Protein AF-A0A0T6B2C3-F1 (afdb_monomer_lite)

Radius of gyration: 21.98 Å; chains: 1; bounding box: 40×60×54 Å

Foldseek 3Di:
DDDDPDPDDPVVVLVVVCVVVVHDSVVVVVVVVVVVLPADADDPVCLVVLQVLLCVLVVNPDSVVVLPDDQDLVSLVSSCVVSSHDSVNSVLCCQQPDQLVSPPDDDDPLVVLVLVLLVVLLVVPDFAPVPDDLQVSCVVPPRHHSSNSVNSLVVCLVVQPDPVQSGTPNSSSVSVNVVVVVVCVVDDD

Secondary structure (DSSP, 8-state):
-------S-HHHHHHHHHHHTTS-HHHHHHHHHHHHS--BPP-GGGHHHHHHHHHHHHT-SSTGGGTS----HHHHHHHHHHHTB-HHHHHHHIIIIIHHHHHSSSS--HHHHHHHHHHHHHTTT---GGG--HHHHHTTSTT--HHHHHHHHHHHHHHHS-GGGTT-HHHHHHHHHHHHHHHHHHS--

pLDDT: mean 86.09, std 14.08, range [29.12, 97.12]

Sequence (189 aa):
MEFMKVTGDKSKHFSTLSKILNRPRSLIEKRFRILQRKTRLLKPHDYPGLVKSLIEVTNSDNLEELRDKHISDEEWHKVAKKLHLCKNHLKKCWMASLYTKLFHEGPIDVDKIMRKLVANLDKREKDDYRKLNWTELAKPFKYVTHGFLYRMFKKTNNRIVPLELRSNLRKCVLHLKQVYKEERKIMPP

Structure (mmCIF, N/CA/C/O backbone):
data_AF-A0A0T6B2C3-F1
#
_entry.id   AF-A0A0T6B2C3-F1
#
loop_
_atom_site.group_PDB
_atom_site.id
_atom_site.type_symbol
_atom_site.label_atom_id
_atom_site.label_alt_id
_atom_site.label_comp_id
_atom_site.label_asym_id
_atom_site.label_entity_id
_atom_site.label_seq_id
_atom_site.pdbx_PDB_ins_code
_atom_site.Cartn_x
_atom_site.Cartn_y
_atom_site.Cartn_z
_atom_site.occupancy
_atom_site.B_iso_or_equiv
_atom_site.auth_seq_id
_atom_site.auth_comp_id
_atom_site.auth_asym_id
_atom_site.auth_atom_id
_atom_site.pdbx_PDB_model_num
ATOM 1 N N . MET A 1 1 ? 18.653 13.531 27.428 1.00 35.09 1 MET A N 1
ATOM 2 C CA . MET A 1 1 ? 18.367 14.668 26.523 1.00 35.09 1 MET A CA 1
ATOM 3 C C . MET A 1 1 ? 16.982 15.221 26.833 1.00 35.09 1 MET A C 1
ATOM 5 O O . MET A 1 1 ? 15.991 14.764 26.273 1.00 35.09 1 MET A O 1
ATOM 9 N N . GLU A 1 2 ? 16.917 16.165 27.772 1.00 37.06 2 GLU A N 1
ATOM 10 C CA . GLU A 1 2 ? 15.732 16.981 28.043 1.00 37.06 2 GLU A CA 1
ATOM 11 C C . GLU A 1 2 ? 15.565 18.017 26.928 1.00 37.06 2 GLU A C 1
ATOM 13 O O . GLU A 1 2 ? 16.271 19.019 26.884 1.00 37.06 2 GLU A O 1
ATOM 18 N N . PHE A 1 3 ? 14.627 17.793 26.009 1.00 40.00 3 PHE A N 1
ATOM 19 C CA . PHE A 1 3 ? 14.176 18.857 25.118 1.00 40.00 3 PHE A CA 1
ATOM 20 C C . PHE A 1 3 ? 12.984 19.573 25.760 1.00 40.00 3 PHE A C 1
ATOM 22 O O . PHE A 1 3 ? 11.861 19.077 25.738 1.00 40.00 3 PHE A O 1
ATOM 29 N N . MET A 1 4 ? 13.265 20.759 26.306 1.00 40.84 4 MET A N 1
ATOM 30 C CA . MET A 1 4 ? 12.331 21.876 26.496 1.00 40.84 4 MET A CA 1
ATOM 31 C C . MET A 1 4 ? 11.050 21.573 27.298 1.00 40.84 4 MET A C 1
ATOM 33 O O . MET A 1 4 ? 9.954 21.473 26.744 1.00 40.84 4 MET A O 1
ATOM 37 N N . LYS A 1 5 ? 11.149 21.627 28.633 1.00 44.69 5 LYS A N 1
ATOM 38 C CA . LYS A 1 5 ? 10.064 22.196 29.453 1.00 44.69 5 LYS A CA 1
ATOM 39 C C . LYS A 1 5 ? 10.066 23.714 29.243 1.00 44.69 5 LYS A C 1
ATOM 41 O O . LYS A 1 5 ? 10.616 24.454 30.045 1.00 44.69 5 LYS A O 1
ATOM 46 N N . VAL A 1 6 ? 9.528 24.183 28.118 1.00 47.56 6 VAL A N 1
ATOM 47 C CA . VAL A 1 6 ? 9.429 25.624 27.843 1.00 47.56 6 VAL A CA 1
ATOM 48 C C . VAL A 1 6 ? 8.033 26.112 28.191 1.00 47.56 6 VAL A C 1
ATOM 50 O O . VAL A 1 6 ? 7.078 25.978 27.429 1.00 47.56 6 VAL A O 1
ATOM 53 N N . THR A 1 7 ? 7.955 26.677 29.390 1.00 45.12 7 THR A N 1
ATOM 54 C CA . THR A 1 7 ? 6.882 27.503 29.957 1.00 45.12 7 THR A CA 1
ATOM 55 C C . THR A 1 7 ? 6.942 28.935 29.402 1.00 45.12 7 THR A C 1
ATOM 57 O O . THR A 1 7 ? 6.836 29.909 30.137 1.00 45.12 7 THR A O 1
ATOM 60 N N . GLY A 1 8 ? 7.149 29.072 28.089 1.00 53.94 8 GLY A N 1
ATOM 61 C CA . GLY A 1 8 ? 7.167 30.344 27.365 1.00 53.94 8 GLY A CA 1
ATOM 62 C C . GLY A 1 8 ? 6.055 30.391 26.322 1.00 53.94 8 GLY A C 1
ATOM 63 O O . GLY A 1 8 ? 5.656 29.352 25.789 1.00 53.94 8 GLY A O 1
ATOM 64 N N . ASP A 1 9 ? 5.542 31.591 26.039 1.00 57.12 9 ASP A N 1
ATOM 65 C CA . ASP A 1 9 ? 4.488 31.834 25.052 1.00 57.12 9 ASP A CA 1
ATOM 66 C C . ASP A 1 9 ? 4.825 31.156 23.709 1.00 57.12 9 ASP A C 1
ATOM 68 O O . ASP A 1 9 ? 5.680 31.607 22.937 1.00 57.12 9 ASP A O 1
ATOM 72 N N . LYS A 1 10 ? 4.134 30.040 23.429 1.00 61.94 10 LYS A N 1
ATOM 73 C CA . LYS A 1 10 ? 4.308 29.199 22.230 1.00 61.94 10 LYS A CA 1
ATOM 74 C C . LYS A 1 10 ? 4.227 30.018 20.940 1.00 61.94 10 LYS A C 1
ATOM 76 O O . LYS A 1 10 ? 4.820 29.632 19.932 1.00 61.94 10 LYS A O 1
ATOM 81 N N . SER A 1 11 ? 3.541 31.162 20.979 1.00 64.25 11 SER A N 1
ATOM 82 C CA . SER A 1 11 ? 3.443 32.096 19.867 1.00 64.25 11 SER A CA 1
ATOM 83 C C . SER A 1 11 ? 4.809 32.652 19.448 1.00 64.25 11 SER A C 1
ATOM 85 O O . SER A 1 11 ? 5.143 32.638 18.262 1.00 64.25 11 SER A O 1
ATOM 87 N N . LYS A 1 12 ? 5.654 33.070 20.397 1.00 75.31 12 LYS A N 1
ATOM 88 C CA . LYS A 1 12 ? 6.972 33.640 20.073 1.00 75.31 12 LYS A CA 1
ATOM 89 C C . LYS A 1 12 ? 7.903 32.604 19.440 1.00 75.31 12 LYS A C 1
ATOM 91 O O . LYS A 1 12 ? 8.587 32.915 18.468 1.00 75.31 12 LYS A O 1
ATOM 96 N N . HIS A 1 13 ? 7.858 31.353 19.899 1.00 82.88 13 HIS A N 1
ATOM 97 C CA . HIS A 1 13 ? 8.709 30.280 19.372 1.00 82.88 13 HIS A CA 1
ATOM 98 C C . HIS A 1 13 ? 8.427 29.945 17.901 1.00 82.88 13 HIS A C 1
ATOM 100 O O . HIS A 1 13 ? 9.366 29.817 17.114 1.00 82.88 13 HIS A O 1
ATOM 106 N N . PHE A 1 14 ? 7.156 29.844 17.493 1.00 88.12 14 PHE A N 1
ATOM 107 C CA . PHE A 1 14 ? 6.835 29.569 16.087 1.00 88.12 14 PHE A CA 1
ATOM 108 C C . PHE A 1 14 ? 7.145 30.750 15.169 1.00 88.12 14 PHE A C 1
ATOM 110 O O . PHE A 1 14 ? 7.521 30.530 14.019 1.00 88.12 14 PHE A O 1
ATOM 117 N N . SER A 1 15 ? 7.033 31.986 15.661 1.00 87.19 15 SER A N 1
ATOM 118 C CA . SER A 1 15 ? 7.443 33.174 14.907 1.00 87.19 15 SER A CA 1
ATOM 119 C C . SER A 1 15 ? 8.960 33.214 14.688 1.00 87.19 15 SER A C 1
ATOM 121 O O . SER A 1 15 ? 9.405 33.483 13.574 1.00 87.19 15 SER A O 1
ATOM 123 N N . THR A 1 16 ? 9.763 32.873 15.700 1.00 91.31 16 THR A N 1
ATOM 124 C CA . THR A 1 16 ? 11.224 32.755 15.550 1.00 91.31 16 THR A CA 1
ATOM 125 C C . THR A 1 16 ? 11.598 31.643 14.569 1.00 91.31 16 THR A C 1
ATOM 127 O O . THR A 1 16 ? 12.378 31.871 13.646 1.00 91.31 16 THR A O 1
ATOM 130 N N . LEU A 1 17 ? 10.983 30.461 14.694 1.00 91.50 17 LEU A N 1
ATOM 131 C CA . LEU A 1 17 ? 11.196 29.353 13.757 1.00 91.50 17 LEU A CA 1
ATOM 132 C C . LEU A 1 17 ? 10.773 29.705 12.325 1.00 91.50 17 LEU A C 1
ATOM 134 O O . LEU A 1 17 ? 11.415 29.261 11.380 1.00 91.50 17 LEU A O 1
ATOM 138 N N . SER A 1 18 ? 9.718 30.506 12.155 1.00 94.81 18 SER A N 1
ATOM 139 C CA . SER A 1 18 ? 9.259 30.981 10.845 1.00 94.81 18 SER A CA 1
ATOM 140 C C . SER A 1 18 ? 10.326 31.795 10.124 1.00 94.81 18 SER A C 1
ATOM 142 O O . SER A 1 18 ? 10.567 31.548 8.942 1.00 94.81 18 SER A O 1
ATOM 144 N N . LYS A 1 19 ? 11.017 32.680 10.854 1.00 94.19 19 LYS A N 1
ATOM 145 C CA . LYS A 1 19 ? 12.130 33.479 10.329 1.00 94.19 19 LYS A CA 1
ATOM 146 C C . LYS A 1 19 ? 13.348 32.610 10.002 1.00 94.19 19 LYS A C 1
ATOM 148 O O . LYS A 1 19 ? 13.855 32.686 8.893 1.00 94.19 19 LYS A O 1
ATOM 153 N N . ILE A 1 20 ? 13.771 31.741 10.927 1.00 95.31 20 ILE A N 1
ATOM 154 C CA . ILE A 1 20 ? 14.963 30.884 10.749 1.00 95.31 20 ILE A CA 1
ATOM 155 C C . ILE A 1 20 ? 14.783 29.892 9.594 1.00 95.31 20 ILE A C 1
ATOM 157 O O . ILE A 1 20 ? 15.680 29.705 8.781 1.00 95.31 20 ILE A O 1
ATOM 161 N N . LEU A 1 21 ? 13.624 29.233 9.522 1.00 91.88 21 LEU A N 1
ATOM 162 C CA . LEU A 1 21 ? 13.358 28.191 8.526 1.00 91.88 21 LEU A CA 1
ATOM 163 C C . LEU A 1 21 ? 12.841 28.751 7.197 1.00 91.88 21 LEU A C 1
ATOM 165 O O . LEU A 1 21 ? 12.552 27.958 6.300 1.00 91.88 21 LEU A O 1
ATOM 169 N N . ASN A 1 22 ? 12.662 30.074 7.103 1.00 93.75 22 ASN A N 1
ATOM 170 C CA . ASN A 1 22 ? 12.025 30.766 5.985 1.00 93.75 22 ASN A CA 1
ATOM 171 C C . ASN A 1 22 ? 10.723 30.071 5.531 1.00 93.75 22 ASN A C 1
ATOM 173 O O . ASN A 1 22 ? 10.543 29.694 4.372 1.00 93.75 22 ASN A O 1
ATOM 177 N N . ARG A 1 23 ? 9.831 29.791 6.490 1.00 92.75 23 ARG A N 1
ATOM 178 C CA . ARG A 1 23 ? 8.579 29.050 6.261 1.00 92.75 23 ARG A CA 1
ATOM 179 C C . ARG A 1 23 ? 7.410 29.706 6.982 1.00 92.75 23 ARG A C 1
ATOM 181 O O . ARG A 1 23 ? 7.602 30.198 8.093 1.00 92.75 23 ARG A O 1
ATOM 188 N N . PRO A 1 24 ? 6.181 29.629 6.439 1.00 94.44 24 PRO A N 1
ATOM 189 C CA . PRO A 1 24 ? 4.994 30.135 7.118 1.00 94.44 24 PRO A CA 1
ATOM 190 C C . PRO A 1 24 ? 4.823 29.528 8.514 1.00 94.44 24 PRO A C 1
ATOM 192 O O . PRO A 1 24 ? 4.818 28.302 8.678 1.00 94.44 24 PRO A O 1
ATOM 195 N N . ARG A 1 25 ? 4.617 30.390 9.515 1.00 91.31 25 ARG A N 1
ATOM 196 C CA . ARG A 1 25 ? 4.374 30.006 10.914 1.00 91.31 25 ARG A CA 1
ATOM 197 C C . ARG A 1 25 ? 3.299 28.921 11.046 1.00 91.31 25 ARG A C 1
ATOM 199 O O . ARG A 1 25 ? 3.499 27.947 11.767 1.00 91.31 25 ARG A O 1
ATOM 206 N N . SER A 1 26 ? 2.188 29.055 10.320 1.00 90.25 26 SER A N 1
ATOM 207 C CA . SER A 1 26 ? 1.065 28.106 10.345 1.00 90.25 26 SER A CA 1
ATOM 208 C C . SER A 1 26 ? 1.475 26.681 9.948 1.00 90.25 26 SER A C 1
ATOM 210 O O . SER A 1 26 ? 1.007 25.708 10.542 1.00 90.25 26 SER A O 1
ATOM 212 N N . LEU A 1 27 ? 2.396 26.531 8.989 1.00 90.25 27 LEU A N 1
ATOM 213 C CA . LEU A 1 27 ? 2.916 25.227 8.570 1.00 90.25 27 LEU A CA 1
ATOM 214 C C . LEU A 1 27 ? 3.862 24.626 9.610 1.00 90.25 27 LEU A C 1
ATOM 216 O O . LEU A 1 27 ? 3.832 23.413 9.829 1.00 90.25 27 LEU A O 1
ATOM 220 N N . ILE A 1 28 ? 4.670 25.460 10.266 1.00 91.44 28 ILE A N 1
ATOM 221 C CA . ILE A 1 28 ? 5.564 25.036 11.349 1.00 91.44 28 ILE A CA 1
ATOM 222 C C . ILE A 1 28 ? 4.741 24.553 12.538 1.00 91.44 28 ILE A C 1
ATOM 224 O O . ILE A 1 28 ? 4.973 23.454 13.034 1.00 91.44 28 ILE A O 1
ATOM 228 N N . GLU A 1 29 ? 3.729 25.316 12.943 1.00 89.38 29 GLU A N 1
ATOM 229 C CA . GLU A 1 29 ? 2.837 24.949 14.038 1.00 89.38 29 GLU A CA 1
ATOM 230 C C . GLU A 1 29 ? 2.069 23.656 13.729 1.00 89.38 29 GLU A C 1
ATOM 232 O O . GLU A 1 29 ? 2.037 22.729 14.544 1.00 89.38 29 GLU A O 1
ATOM 237 N N . LYS A 1 30 ? 1.526 23.526 12.511 1.00 84.88 30 LYS A N 1
ATOM 238 C CA . LYS A 1 30 ? 0.883 22.287 12.048 1.00 84.88 30 LYS A CA 1
ATOM 239 C C . LYS A 1 30 ? 1.845 21.100 12.113 1.00 84.88 30 LYS A C 1
ATOM 241 O O . LYS A 1 30 ? 1.470 20.032 12.600 1.00 84.88 30 LYS A O 1
ATOM 246 N N . ARG A 1 31 ? 3.087 21.269 11.648 1.00 84.12 31 ARG A N 1
ATOM 247 C CA . ARG A 1 31 ? 4.111 20.216 11.676 1.00 84.12 31 ARG A CA 1
ATOM 248 C C . ARG A 1 31 ? 4.514 19.859 13.102 1.00 84.12 31 ARG A C 1
ATOM 250 O O . ARG A 1 31 ? 4.627 18.677 13.403 1.00 84.12 31 ARG A O 1
ATOM 257 N N . PHE A 1 32 ? 4.668 20.843 13.977 1.00 84.75 32 PHE A N 1
ATOM 258 C CA . PHE A 1 32 ? 4.986 20.637 15.383 1.00 84.75 32 PHE A CA 1
ATOM 259 C C . PHE A 1 32 ? 3.894 19.839 16.098 1.00 84.75 32 PHE A C 1
ATOM 261 O O . PHE A 1 32 ? 4.202 18.839 16.737 1.00 84.75 32 PHE A O 1
ATOM 268 N N . ARG A 1 33 ? 2.612 20.182 15.904 1.00 81.44 33 ARG A N 1
ATOM 269 C CA . ARG A 1 33 ? 1.486 19.392 16.439 1.00 81.44 33 ARG A CA 1
ATOM 270 C C . ARG A 1 33 ? 1.505 17.945 15.934 1.00 81.44 33 ARG A C 1
ATOM 272 O O . ARG A 1 33 ? 1.196 17.029 16.688 1.00 81.44 33 ARG A O 1
ATOM 279 N N . ILE A 1 34 ? 1.879 17.721 14.670 1.00 75.25 34 ILE A N 1
ATOM 280 C CA . ILE A 1 34 ? 2.046 16.368 14.113 1.00 75.25 34 ILE A CA 1
ATOM 281 C C . ILE A 1 34 ? 3.201 15.627 14.798 1.00 75.25 34 ILE A C 1
ATOM 283 O O . ILE A 1 34 ? 3.042 14.458 15.125 1.00 75.25 34 ILE A O 1
ATOM 287 N N . LEU A 1 35 ? 4.336 16.292 15.026 1.00 74.81 35 LEU A N 1
ATOM 288 C CA . LEU A 1 35 ? 5.513 15.696 15.668 1.00 74.81 35 LEU A CA 1
ATOM 289 C C . LEU A 1 35 ? 5.294 15.420 17.164 1.00 74.81 35 LEU A C 1
ATOM 291 O O . LEU A 1 35 ? 5.793 14.426 17.679 1.00 74.81 35 LEU A O 1
ATOM 295 N N . GLN A 1 36 ? 4.520 16.263 17.852 1.00 72.50 36 GLN A N 1
ATOM 296 C CA . GLN A 1 36 ? 4.156 16.061 19.257 1.00 72.50 36 GLN A CA 1
ATOM 297 C C . GLN A 1 36 ? 3.196 14.890 19.466 1.00 72.50 36 GLN A C 1
ATOM 299 O O . GLN A 1 36 ? 3.193 14.278 20.534 1.00 72.50 36 GLN A O 1
ATOM 304 N N . ARG A 1 37 ? 2.392 14.542 18.454 1.00 71.44 37 ARG A N 1
ATOM 305 C CA . ARG A 1 37 ? 1.626 13.296 18.471 1.00 71.44 37 ARG A CA 1
ATOM 306 C C . ARG A 1 37 ? 2.627 12.145 18.363 1.00 71.44 37 ARG A C 1
ATOM 308 O O . ARG A 1 37 ? 2.996 11.763 17.254 1.00 71.44 37 ARG A O 1
ATOM 315 N N . LYS A 1 38 ? 3.046 11.590 19.510 1.00 63.03 38 LYS A N 1
ATOM 316 C CA . LYS A 1 38 ? 3.800 10.327 19.632 1.00 63.03 38 LYS A CA 1
ATOM 317 C C . LYS A 1 38 ? 2.963 9.179 19.056 1.00 63.03 38 LYS A C 1
ATOM 319 O O . LYS A 1 38 ? 2.402 8.366 19.778 1.00 63.03 38 LYS A O 1
ATOM 324 N N . THR A 1 39 ? 2.815 9.153 17.740 1.00 67.81 39 THR A N 1
ATOM 325 C CA . THR A 1 39 ? 2.116 8.088 17.035 1.00 67.81 39 THR A CA 1
ATOM 326 C C . THR A 1 39 ? 3.130 7.005 16.752 1.00 67.81 39 THR A C 1
ATOM 328 O O . THR A 1 39 ? 4.071 7.186 15.977 1.00 67.81 39 THR A O 1
ATOM 331 N N . ARG A 1 40 ? 2.959 5.877 17.436 1.00 81.75 40 ARG A N 1
ATOM 332 C CA . ARG A 1 40 ? 3.751 4.682 17.178 1.00 81.75 40 ARG A CA 1
ATOM 333 C C . ARG A 1 40 ? 3.474 4.198 15.747 1.00 81.75 40 ARG A C 1
ATOM 335 O O . ARG A 1 40 ? 2.380 4.384 15.208 1.00 81.75 40 ARG A O 1
ATOM 342 N N . LEU A 1 41 ? 4.490 3.614 15.115 1.00 83.62 41 LEU A N 1
ATOM 343 C CA . LEU A 1 41 ? 4.342 2.911 13.840 1.00 83.62 41 LEU A CA 1
ATOM 344 C C . LEU A 1 41 ? 3.828 1.490 14.087 1.00 83.62 41 LEU A C 1
ATOM 346 O O . LEU A 1 41 ? 4.177 0.870 15.088 1.00 83.62 41 LEU A O 1
ATOM 350 N N . LEU A 1 42 ? 3.038 0.970 13.153 1.00 88.75 42 LEU A N 1
ATOM 351 C CA . LEU A 1 42 ? 2.520 -0.392 13.212 1.00 88.75 42 LEU A CA 1
ATOM 352 C C . LEU A 1 42 ? 3.681 -1.379 13.038 1.00 88.75 42 LEU A C 1
ATOM 354 O O . LEU A 1 42 ? 4.409 -1.321 12.043 1.00 88.75 42 LEU A O 1
ATOM 358 N N . LYS A 1 43 ? 3.836 -2.297 13.989 1.00 89.12 43 LYS A N 1
ATOM 359 C CA . LYS A 1 43 ? 4.827 -3.378 13.960 1.00 89.12 43 LYS A CA 1
ATOM 360 C C . LYS A 1 43 ? 4.143 -4.723 13.674 1.00 89.12 43 LYS A C 1
ATOM 362 O O . LYS A 1 43 ? 2.932 -4.828 13.842 1.00 89.12 43 LYS A O 1
ATOM 367 N N . PRO A 1 44 ? 4.885 -5.770 13.264 1.00 88.44 44 PRO A N 1
ATOM 368 C CA . PRO A 1 44 ? 4.290 -7.072 12.954 1.00 88.44 44 PRO A CA 1
ATOM 369 C C . PRO A 1 44 ? 3.458 -7.697 14.083 1.00 88.44 44 PRO A C 1
ATOM 371 O O . PRO A 1 44 ? 2.405 -8.262 13.813 1.00 88.44 44 PRO A O 1
ATOM 374 N N . HIS A 1 45 ? 3.866 -7.532 15.345 1.00 89.25 45 HIS A N 1
ATOM 375 C CA . HIS A 1 45 ? 3.095 -8.027 16.494 1.00 89.25 45 HIS A CA 1
ATOM 376 C C . HIS A 1 45 ? 1.747 -7.314 16.689 1.00 89.25 45 HIS A C 1
ATOM 378 O O . HIS A 1 45 ? 0.882 -7.827 17.387 1.00 89.25 45 HIS A O 1
ATOM 384 N N . ASP A 1 46 ? 1.543 -6.151 16.065 1.00 91.56 46 ASP A N 1
ATOM 385 C CA . ASP A 1 46 ? 0.284 -5.406 16.142 1.00 91.56 46 ASP A CA 1
ATOM 386 C C . ASP A 1 46 ? -0.757 -5.901 15.126 1.00 91.56 46 ASP A C 1
ATOM 388 O O . ASP A 1 46 ? -1.909 -5.472 15.163 1.00 91.56 46 ASP A O 1
ATOM 392 N N . TYR A 1 47 ? -0.366 -6.763 14.180 1.00 93.25 47 TYR A N 1
ATOM 393 C CA . TYR A 1 47 ? -1.234 -7.183 13.078 1.00 93.25 47 TYR A CA 1
ATOM 394 C C . TYR A 1 47 ? -2.503 -7.909 13.541 1.00 93.25 47 TYR A C 1
ATOM 396 O O . TYR A 1 47 ? -3.570 -7.540 13.046 1.00 93.25 47 TYR A O 1
ATOM 404 N N . PRO A 1 48 ? -2.457 -8.847 14.509 1.00 94.31 48 PRO A N 1
ATOM 405 C CA . PRO A 1 48 ? -3.679 -9.465 15.022 1.00 94.31 48 PRO A CA 1
ATOM 406 C C . PRO A 1 48 ? -4.629 -8.437 15.650 1.00 94.31 48 PRO A C 1
ATOM 408 O O . PRO A 1 48 ? -5.828 -8.449 15.379 1.00 94.31 48 PRO A O 1
ATOM 411 N N . GLY A 1 49 ? -4.089 -7.486 16.422 1.00 94.75 49 GLY A N 1
ATOM 412 C CA . GLY A 1 49 ? -4.871 -6.408 17.035 1.00 94.75 49 GLY A CA 1
ATOM 413 C C . GLY A 1 49 ? -5.502 -5.466 16.007 1.00 94.75 49 GLY A C 1
ATOM 414 O O . GLY A 1 49 ? -6.635 -5.021 16.191 1.00 94.75 49 GLY A O 1
ATOM 415 N N . LEU A 1 50 ? -4.804 -5.203 14.896 1.00 95.12 50 LEU A N 1
ATOM 416 C CA . LEU A 1 50 ? -5.341 -4.442 13.771 1.00 95.12 50 LEU A CA 1
ATOM 417 C C . LEU A 1 50 ? -6.513 -5.157 13.099 1.00 95.12 50 LEU A C 1
ATOM 419 O O . LEU A 1 50 ? -7.554 -4.536 12.902 1.00 95.12 50 LEU A O 1
ATOM 423 N N . VAL A 1 51 ? -6.354 -6.440 12.772 1.00 95.75 51 VAL A N 1
ATOM 424 C CA . VAL A 1 51 ? -7.417 -7.240 12.147 1.00 95.75 51 VAL A CA 1
ATOM 425 C C . VAL A 1 51 ? -8.638 -7.304 13.061 1.00 95.75 51 VAL A C 1
ATOM 427 O O . VAL A 1 51 ? -9.728 -6.942 12.633 1.00 95.75 51 VAL A O 1
ATOM 430 N N . LYS A 1 52 ? -8.449 -7.642 14.343 1.00 96.75 52 LYS A N 1
ATOM 431 C CA . LYS A 1 52 ? -9.535 -7.673 15.332 1.00 96.75 52 LYS A CA 1
ATOM 432 C C . LYS A 1 52 ? -10.262 -6.328 15.429 1.00 96.75 52 LYS A C 1
ATOM 434 O O . LYS A 1 52 ? -11.484 -6.276 15.366 1.00 96.75 52 LYS A O 1
ATOM 439 N N . SER A 1 53 ? -9.513 -5.227 15.505 1.00 96.75 53 SER A N 1
ATOM 440 C CA . SER A 1 53 ? -10.104 -3.885 15.569 1.00 96.75 53 SER A CA 1
ATOM 441 C C . SER A 1 53 ? -10.899 -3.529 14.313 1.00 96.75 53 SER A C 1
ATOM 443 O O . SER A 1 53 ? -11.887 -2.809 14.416 1.00 96.75 53 SER A O 1
ATOM 445 N N . LEU A 1 54 ? -10.464 -3.987 13.135 1.00 96.81 54 LEU A N 1
ATOM 446 C CA . LEU A 1 54 ? -11.182 -3.769 11.880 1.00 96.81 54 LEU A CA 1
ATOM 447 C C . LEU A 1 54 ? -12.495 -4.546 11.848 1.00 96.81 54 LEU A C 1
ATOM 449 O O . LEU A 1 54 ? -13.515 -3.946 11.526 1.00 96.81 54 LEU A O 1
ATOM 453 N N . ILE A 1 55 ? -12.482 -5.824 12.235 1.00 96.56 55 ILE A N 1
ATOM 454 C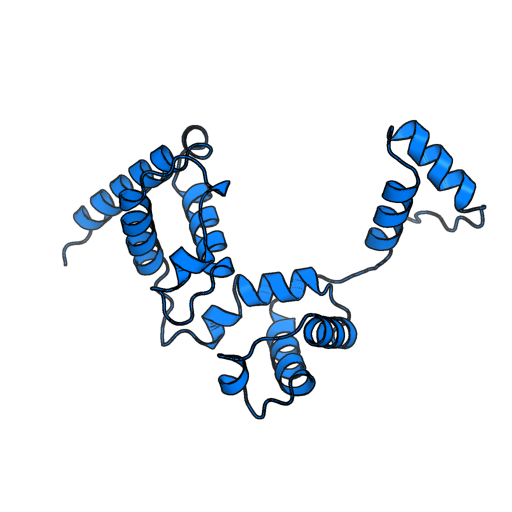 CA . ILE A 1 55 ? -13.689 -6.661 12.354 1.00 96.56 55 ILE A CA 1
ATOM 455 C C . ILE A 1 55 ? -14.709 -5.963 13.266 1.00 96.56 55 ILE A C 1
ATOM 457 O O . ILE A 1 55 ? -15.821 -5.669 12.837 1.00 96.56 55 ILE A O 1
ATOM 461 N N . GLU A 1 56 ? -14.284 -5.560 14.468 1.00 96.56 56 GLU A N 1
ATOM 462 C CA . GLU A 1 56 ? -15.146 -4.871 15.436 1.00 96.56 56 GLU A CA 1
ATOM 463 C C . GLU A 1 56 ? -15.689 -3.528 14.927 1.00 96.56 56 GLU A C 1
ATOM 465 O O . GLU A 1 56 ? -16.857 -3.217 15.112 1.00 96.56 56 GLU A O 1
ATOM 470 N N . VAL A 1 57 ? -14.839 -2.673 14.347 1.00 96.88 57 VAL A N 1
ATOM 471 C CA . VAL A 1 57 ? -15.248 -1.311 13.954 1.00 96.88 57 VAL A CA 1
ATOM 472 C C . VAL A 1 57 ? -16.173 -1.316 12.746 1.00 96.88 57 VAL A C 1
ATOM 474 O O . VAL A 1 57 ? -17.020 -0.432 12.636 1.00 96.88 57 VAL A O 1
ATOM 477 N N . THR A 1 58 ? -15.983 -2.280 11.853 1.00 95.56 58 THR A N 1
ATOM 478 C CA . THR A 1 58 ? -16.776 -2.404 10.631 1.00 95.56 58 THR A CA 1
ATOM 479 C C . THR A 1 58 ? -18.041 -3.236 10.841 1.00 95.56 58 THR A C 1
ATOM 481 O O . THR A 1 58 ? -18.814 -3.367 9.897 1.00 95.56 58 THR A O 1
ATOM 484 N N . ASN A 1 59 ? -18.268 -3.793 12.040 1.00 94.69 59 ASN A N 1
ATOM 485 C CA . ASN A 1 59 ? -19.324 -4.776 12.306 1.00 94.69 59 ASN A CA 1
ATOM 486 C C . ASN A 1 59 ? -19.281 -5.920 11.282 1.00 94.69 59 ASN A C 1
ATOM 488 O O . ASN A 1 59 ? -20.236 -6.137 10.542 1.00 94.69 59 ASN A O 1
ATOM 492 N N . SER A 1 60 ? -18.115 -6.543 11.138 1.00 95.50 60 SER A N 1
ATOM 493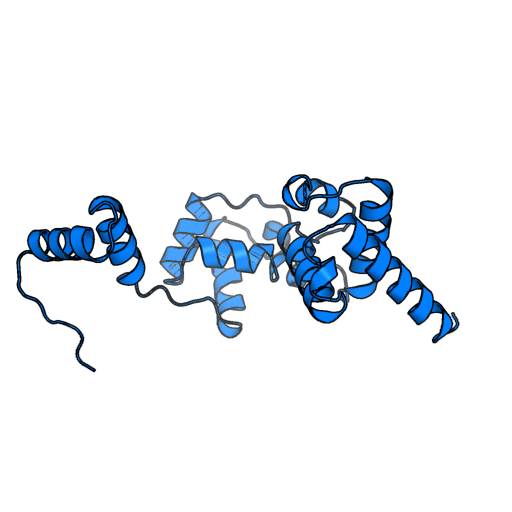 C CA . SER A 1 60 ? -17.971 -7.769 10.349 1.00 95.50 60 SER A CA 1
ATOM 494 C C . SER A 1 60 ? -17.955 -8.959 11.305 1.00 95.50 60 SER A C 1
ATOM 496 O O . SER A 1 60 ? -17.408 -8.828 12.401 1.00 95.50 60 SER A O 1
ATOM 498 N N . ASP A 1 61 ? -18.498 -10.106 10.910 1.00 93.06 61 ASP A N 1
ATOM 499 C CA . ASP A 1 61 ? -18.537 -11.285 11.788 1.00 93.06 61 ASP A CA 1
ATOM 500 C C . ASP A 1 61 ? -17.199 -12.036 11.782 1.00 93.06 61 ASP A C 1
ATOM 502 O O . ASP A 1 61 ? -16.798 -12.667 12.762 1.00 93.06 61 ASP A O 1
ATOM 506 N N . ASN A 1 62 ? -16.470 -11.957 10.669 1.00 93.44 62 ASN A N 1
ATOM 507 C CA . ASN A 1 62 ? -15.225 -12.684 10.454 1.00 93.44 62 ASN A CA 1
ATOM 508 C C . ASN A 1 62 ? -14.246 -11.910 9.551 1.00 93.44 62 ASN A C 1
ATOM 510 O O . ASN A 1 62 ? -14.521 -10.813 9.060 1.00 93.44 62 ASN A O 1
ATOM 514 N N . LEU A 1 63 ? -13.054 -12.484 9.361 1.00 93.44 63 LEU A N 1
ATOM 515 C CA . LEU A 1 63 ? -12.009 -11.914 8.509 1.00 93.44 63 LEU A CA 1
ATOM 516 C C . LEU A 1 63 ? -12.424 -11.853 7.031 1.00 93.44 63 LEU A C 1
ATOM 518 O O . LEU A 1 63 ? -12.078 -10.881 6.364 1.00 93.44 63 LEU A O 1
ATOM 522 N N . GLU A 1 64 ? -13.142 -12.852 6.516 1.00 93.50 6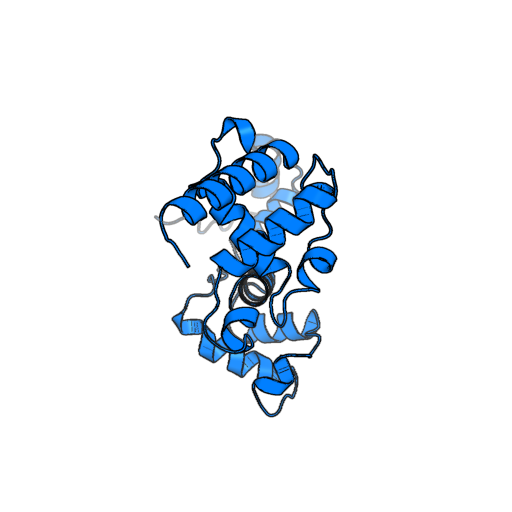4 GLU A N 1
ATOM 523 C CA . GLU A 1 64 ? -13.499 -12.928 5.092 1.00 93.50 64 GLU A CA 1
ATOM 524 C C . GLU A 1 64 ? -14.419 -11.786 4.669 1.00 93.50 64 GLU A C 1
ATOM 526 O O . GLU A 1 64 ? -14.270 -11.239 3.580 1.00 93.50 64 GLU A O 1
ATOM 531 N N . GLU A 1 65 ? -15.301 -11.331 5.553 1.00 94.25 65 GLU A N 1
ATOM 532 C CA . GLU A 1 65 ? -16.138 -10.159 5.294 1.00 94.25 65 GLU A CA 1
ATOM 533 C C . GLU A 1 65 ? -15.340 -8.864 5.119 1.00 94.25 65 GLU A C 1
ATOM 535 O O . GLU A 1 65 ? -15.784 -7.961 4.412 1.00 94.25 65 GLU A O 1
ATOM 540 N N . LEU A 1 66 ? -14.134 -8.764 5.691 1.00 93.56 66 LEU A N 1
ATOM 541 C CA . LEU A 1 66 ? -13.256 -7.613 5.460 1.00 93.56 66 LEU A CA 1
ATOM 542 C C . LEU A 1 66 ? -12.647 -7.595 4.053 1.00 93.56 66 LEU A C 1
ATOM 544 O O . LEU A 1 66 ? -12.121 -6.558 3.640 1.00 93.56 66 LEU A O 1
ATOM 548 N N . ARG A 1 67 ? -12.674 -8.718 3.327 1.00 91.69 67 ARG A N 1
ATOM 549 C CA . ARG A 1 67 ? -12.021 -8.868 2.021 1.00 91.69 67 ARG A CA 1
ATOM 550 C C . ARG A 1 67 ? -12.582 -7.902 0.990 1.00 91.69 67 ARG A C 1
ATOM 552 O O . ARG A 1 67 ? -11.821 -7.227 0.303 1.00 91.69 67 ARG A O 1
ATOM 559 N N . ASP A 1 68 ? -13.900 -7.802 0.918 1.00 85.12 68 ASP A N 1
ATOM 560 C CA . ASP A 1 68 ? -14.593 -7.028 -0.115 1.00 85.12 68 ASP A CA 1
ATOM 561 C C . ASP A 1 68 ? -15.183 -5.718 0.444 1.00 85.12 68 ASP A C 1
ATOM 563 O O . ASP A 1 68 ? -15.826 -4.943 -0.266 1.00 85.12 68 ASP A O 1
ATOM 567 N N . LYS A 1 69 ? -14.912 -5.420 1.721 1.00 91.25 69 LYS A N 1
ATOM 568 C CA . LYS A 1 69 ? -15.466 -4.264 2.428 1.00 91.25 69 LYS A CA 1
ATOM 569 C C . LYS A 1 69 ? -14.704 -2.978 2.135 1.00 91.25 69 LYS A C 1
ATOM 571 O O . LYS A 1 69 ? -13.478 -2.894 2.257 1.00 91.25 69 LYS A O 1
ATOM 576 N N . HIS A 1 70 ? -15.450 -1.921 1.825 1.00 91.62 70 HIS A N 1
ATOM 577 C CA . HIS A 1 70 ? -14.903 -0.573 1.774 1.00 91.62 70 HIS A CA 1
ATOM 578 C C . HIS A 1 70 ? -14.818 0.015 3.185 1.00 91.62 70 HIS A C 1
ATOM 580 O O . HIS A 1 70 ? -15.834 0.381 3.762 1.00 91.62 70 HIS A O 1
ATOM 586 N N . ILE A 1 71 ? -13.601 0.129 3.721 1.00 94.25 71 ILE A N 1
ATOM 587 C CA . ILE A 1 71 ? -13.378 0.711 5.050 1.00 94.25 71 ILE A CA 1
ATOM 588 C C . ILE A 1 71 ? -13.295 2.240 4.934 1.00 94.25 71 ILE A C 1
ATOM 590 O O . ILE A 1 71 ? -12.335 2.775 4.356 1.00 94.25 71 ILE A O 1
ATOM 594 N N . SER A 1 72 ? -14.271 2.935 5.514 1.00 95.44 72 SER A N 1
ATOM 595 C CA . SER A 1 72 ? -14.422 4.391 5.460 1.00 95.44 72 SER A CA 1
ATOM 596 C C . SER A 1 72 ? -13.305 5.131 6.212 1.00 95.44 72 SER A C 1
ATOM 598 O O . SER A 1 72 ? -12.545 4.563 7.006 1.00 95.44 72 SER A O 1
ATOM 600 N N . ASP A 1 73 ? -13.154 6.437 5.969 1.00 93.81 73 ASP A N 1
ATOM 601 C CA . ASP A 1 73 ? -12.147 7.229 6.681 1.00 93.81 73 ASP A CA 1
ATOM 602 C C . ASP A 1 73 ? -12.419 7.329 8.189 1.00 93.81 73 ASP A C 1
ATOM 604 O O . ASP A 1 73 ? -11.474 7.301 8.986 1.00 93.81 73 ASP A O 1
ATOM 608 N N . GLU A 1 74 ? -13.694 7.377 8.567 1.00 95.62 74 GLU A N 1
ATOM 609 C CA . GLU A 1 74 ? -14.184 7.388 9.942 1.00 95.62 74 GLU A CA 1
ATOM 610 C C . GLU A 1 74 ? -13.876 6.064 10.648 1.00 95.62 74 GLU A C 1
ATOM 612 O O . GLU A 1 74 ? -13.376 6.064 11.774 1.00 95.62 74 GLU A O 1
ATOM 617 N N . GLU A 1 75 ? -14.102 4.928 9.987 1.00 97.12 75 GLU A N 1
ATOM 618 C CA . GLU A 1 75 ? -13.764 3.604 10.519 1.00 97.12 75 GLU A CA 1
ATOM 619 C C . GLU A 1 75 ? -12.258 3.473 10.754 1.00 97.12 75 GLU A C 1
ATOM 621 O O . GLU A 1 75 ? -11.806 3.120 11.847 1.00 97.12 75 GLU A O 1
ATOM 626 N N . TRP A 1 76 ? -11.446 3.883 9.779 1.00 96.88 76 TRP A N 1
ATOM 627 C CA . TRP A 1 76 ? -9.999 3.941 9.958 1.00 96.88 76 TRP A CA 1
ATOM 628 C C . TRP A 1 76 ? -9.578 4.865 11.103 1.00 96.88 76 TRP A C 1
ATOM 630 O O . TRP A 1 76 ? -8.594 4.581 11.794 1.00 96.88 76 TRP A O 1
ATOM 640 N N . HIS A 1 77 ? -10.293 5.971 11.318 1.00 94.62 77 HIS A N 1
ATOM 641 C CA . HIS A 1 77 ? -10.045 6.863 12.445 1.00 94.62 77 HIS A CA 1
ATOM 642 C C . HIS A 1 77 ? -10.354 6.184 13.788 1.00 94.62 77 HIS A C 1
ATOM 644 O O . HIS A 1 77 ? -9.547 6.281 14.716 1.00 94.62 77 HIS A O 1
ATOM 650 N N . LYS A 1 78 ? -11.465 5.443 13.883 1.00 96.38 78 LYS A N 1
ATOM 651 C CA . LYS A 1 78 ? -11.829 4.656 15.075 1.00 96.38 78 LYS A CA 1
ATOM 652 C C . LYS A 1 78 ? -10.764 3.603 15.396 1.00 96.38 78 LYS A C 1
ATOM 654 O O . LYS A 1 78 ? -10.296 3.546 16.532 1.00 96.38 78 LYS A O 1
ATOM 659 N N . VAL A 1 79 ? -10.311 2.837 14.400 1.00 95.88 79 VAL A N 1
ATOM 660 C CA . VAL A 1 79 ? -9.240 1.835 14.571 1.00 95.88 79 VAL A CA 1
ATOM 661 C C . VAL A 1 79 ? -7.927 2.486 15.010 1.00 95.88 79 VAL A C 1
ATOM 663 O O . VAL A 1 79 ? -7.276 2.022 15.946 1.00 95.88 79 VAL A O 1
ATOM 666 N N . ALA A 1 80 ? -7.546 3.599 14.379 1.00 93.19 80 ALA A N 1
ATOM 667 C CA . ALA A 1 80 ? -6.344 4.346 14.740 1.00 93.19 80 ALA A CA 1
ATOM 668 C C . ALA A 1 80 ? -6.368 4.819 16.200 1.00 93.19 80 ALA A C 1
ATOM 670 O O . ALA A 1 80 ? -5.351 4.732 16.889 1.00 93.19 80 ALA A O 1
ATOM 671 N N . LYS A 1 81 ? -7.532 5.279 16.676 1.00 91.69 81 LYS A N 1
ATOM 672 C CA . LYS A 1 81 ? -7.738 5.685 18.067 1.00 91.69 81 LYS A CA 1
ATOM 673 C C . LYS A 1 81 ? -7.642 4.492 19.021 1.00 91.69 81 LYS A C 1
ATOM 675 O O . LYS A 1 81 ? -6.906 4.602 19.996 1.00 91.69 81 LYS A O 1
ATOM 680 N N . LYS A 1 82 ? -8.304 3.365 18.713 1.00 93.12 82 LYS A N 1
ATOM 681 C CA . LYS A 1 82 ? -8.252 2.124 19.515 1.00 93.12 82 LYS A CA 1
ATOM 682 C C . LYS A 1 82 ? -6.820 1.614 19.711 1.00 93.12 82 LYS A C 1
ATOM 684 O O . LYS A 1 82 ? -6.463 1.185 20.798 1.00 93.12 82 LYS A O 1
ATOM 689 N N . LEU A 1 83 ? -5.993 1.683 18.669 1.00 90.94 83 LEU A N 1
ATOM 690 C CA . LEU A 1 83 ? -4.624 1.153 18.697 1.00 90.94 83 LEU A CA 1
ATOM 691 C C . LEU A 1 83 ? -3.560 2.194 19.072 1.00 90.94 83 LEU A C 1
ATOM 693 O O . LEU A 1 83 ? -2.379 1.859 19.156 1.00 90.94 83 LEU A O 1
ATOM 697 N N . HIS A 1 84 ? -3.949 3.460 19.259 1.00 89.38 84 HIS A N 1
ATOM 698 C CA . HIS A 1 84 ? -3.032 4.592 19.434 1.00 89.38 84 HIS A CA 1
ATOM 699 C C . HIS A 1 84 ? -1.983 4.710 18.305 1.00 89.38 84 HIS A C 1
ATOM 701 O O . HIS A 1 84 ? -0.810 5.024 18.530 1.00 89.38 84 HIS A O 1
ATOM 707 N N . LEU A 1 85 ? -2.408 4.466 17.061 1.00 89.62 85 LEU A N 1
ATOM 708 C CA . LEU A 1 85 ? -1.558 4.475 15.865 1.00 89.62 85 LEU A CA 1
ATOM 709 C C . LEU A 1 85 ? -1.939 5.599 14.897 1.00 89.62 85 LEU A C 1
ATOM 711 O O . LEU A 1 85 ? -3.025 6.171 14.932 1.00 89.62 85 LEU A O 1
ATOM 715 N N . CYS A 1 86 ? -1.034 5.914 13.971 1.00 88.50 86 CYS A N 1
ATOM 716 C CA . CYS A 1 86 ? -1.334 6.852 12.894 1.00 88.50 86 CYS A CA 1
ATOM 717 C C . CYS A 1 86 ? -2.258 6.211 11.842 1.00 88.50 86 CYS A C 1
ATOM 719 O O . CYS A 1 86 ? -1.863 5.263 11.162 1.00 88.50 86 CYS A O 1
ATOM 721 N N . LYS A 1 87 ? -3.446 6.796 11.628 1.00 90.94 87 LYS A N 1
ATOM 722 C CA . LYS A 1 87 ? -4.428 6.376 10.606 1.00 90.94 87 LYS A CA 1
ATOM 723 C C . LYS A 1 87 ? -3.803 6.161 9.225 1.00 90.94 87 LYS A C 1
ATOM 725 O O . LYS A 1 87 ? -3.961 5.108 8.619 1.00 90.94 87 LYS A O 1
ATOM 730 N N . ASN A 1 88 ? -3.061 7.149 8.725 1.00 89.75 88 ASN A N 1
ATOM 731 C CA . ASN A 1 88 ? -2.476 7.081 7.381 1.00 89.75 88 ASN A CA 1
ATOM 732 C C . ASN A 1 88 ? -1.440 5.959 7.271 1.00 89.75 88 ASN A C 1
ATOM 734 O O . ASN A 1 88 ? -1.302 5.333 6.221 1.00 89.75 88 ASN A O 1
ATOM 738 N N . HIS A 1 89 ? -0.717 5.698 8.359 1.00 89.38 89 HIS A N 1
ATOM 739 C CA . HIS A 1 89 ? 0.230 4.599 8.417 1.00 89.38 89 HIS A CA 1
ATOM 740 C C . HIS A 1 89 ? -0.488 3.243 8.432 1.00 89.38 89 HIS A C 1
ATOM 742 O O . HIS A 1 89 ? -0.090 2.357 7.681 1.00 89.38 89 HIS A O 1
ATOM 748 N N . LEU A 1 90 ? -1.581 3.110 9.191 1.00 93.19 90 LEU A N 1
ATOM 749 C CA . LEU A 1 90 ? -2.434 1.918 9.192 1.00 93.19 90 LEU A CA 1
ATOM 750 C C . LEU A 1 90 ? -2.978 1.604 7.800 1.00 93.19 90 LEU A C 1
ATOM 752 O O . LEU A 1 90 ? -2.715 0.519 7.285 1.00 93.19 90 LEU A O 1
ATOM 756 N N . LYS A 1 91 ? -3.635 2.579 7.153 1.00 94.19 91 LYS A N 1
ATOM 757 C CA . LYS A 1 91 ? -4.155 2.429 5.784 1.00 94.19 91 LYS A CA 1
ATOM 758 C C . LYS A 1 91 ? -3.064 1.976 4.820 1.00 94.19 91 LYS A C 1
ATOM 760 O O . LYS A 1 91 ? -3.259 1.062 4.025 1.00 94.19 91 LYS A O 1
ATOM 765 N N . LYS A 1 92 ? -1.882 2.594 4.906 1.00 92.56 92 LYS A N 1
ATOM 766 C CA . LYS A 1 92 ? -0.746 2.247 4.050 1.00 92.56 92 LYS A CA 1
ATOM 767 C C . LYS A 1 92 ? -0.244 0.827 4.313 1.00 92.56 92 LYS A C 1
ATOM 769 O O . LYS A 1 92 ? 0.054 0.121 3.360 1.00 92.56 92 LYS A O 1
ATOM 774 N N . CYS A 1 93 ? -0.130 0.403 5.568 1.00 92.94 93 CYS A N 1
ATOM 775 C CA . CYS A 1 93 ? 0.299 -0.953 5.914 1.00 92.94 93 CYS A CA 1
ATOM 776 C C . CYS A 1 93 ? -0.723 -2.010 5.482 1.00 92.94 93 CYS A C 1
ATOM 778 O O . CYS A 1 93 ? -0.328 -3.043 4.936 1.00 92.94 93 CYS A O 1
ATOM 780 N N . TRP A 1 94 ? -2.013 -1.713 5.655 1.00 95.12 94 TRP A N 1
ATOM 781 C CA . TRP A 1 94 ? -3.114 -2.528 5.157 1.00 95.12 94 TRP A CA 1
ATOM 782 C C . TRP A 1 94 ? -3.013 -2.723 3.645 1.00 95.12 94 TRP A C 1
ATOM 784 O O . TRP A 1 94 ? -2.790 -3.835 3.168 1.00 95.12 94 TRP A O 1
ATOM 794 N N . MET A 1 95 ? -3.032 -1.611 2.907 1.00 94.06 95 MET A N 1
ATOM 795 C CA . MET A 1 95 ? -3.038 -1.610 1.448 1.00 94.06 95 MET A CA 1
ATOM 796 C C . MET A 1 95 ? -1.712 -2.024 0.822 1.00 94.06 95 MET A C 1
ATOM 798 O O . MET A 1 95 ? -1.716 -2.409 -0.331 1.00 94.06 95 MET A O 1
ATOM 802 N N . ALA A 1 96 ? -0.567 -1.921 1.494 1.00 92.94 96 ALA A N 1
ATOM 803 C CA . ALA A 1 96 ? 0.727 -2.255 0.888 1.00 92.94 96 ALA A CA 1
ATOM 804 C C . ALA A 1 96 ? 1.280 -3.619 1.313 1.00 92.94 96 ALA A C 1
ATOM 806 O O . ALA A 1 96 ? 2.383 -3.973 0.891 1.00 92.94 96 ALA A O 1
ATOM 807 N N . SER A 1 97 ? 0.592 -4.343 2.201 1.00 90.94 97 SER A N 1
ATOM 808 C CA . SER A 1 97 ? 1.068 -5.636 2.693 1.00 90.94 97 SER A CA 1
ATOM 809 C C . SER A 1 97 ? -0.045 -6.531 3.220 1.00 90.94 97 SER A C 1
ATOM 811 O O . SER A 1 97 ? -0.174 -7.648 2.739 1.00 90.94 97 SER A O 1
ATOM 813 N N . LEU A 1 98 ? -0.769 -6.105 4.259 1.00 93.56 98 LEU A N 1
ATOM 814 C CA . LEU A 1 98 ? -1.593 -7.031 5.046 1.00 93.56 98 LEU A CA 1
ATOM 815 C C . LEU A 1 98 ? -2.756 -7.608 4.257 1.00 93.56 98 LEU A C 1
ATOM 817 O O . LEU A 1 98 ? -2.922 -8.817 4.276 1.00 93.56 98 LEU A O 1
ATOM 821 N N . TYR A 1 99 ? -3.488 -6.768 3.527 1.00 94.88 99 TYR A N 1
ATOM 822 C CA . TYR A 1 99 ? -4.646 -7.205 2.754 1.00 94.88 99 TYR A CA 1
ATOM 823 C C . TYR A 1 99 ? -4.293 -8.390 1.843 1.00 94.88 99 TYR A C 1
ATOM 825 O O . TYR A 1 99 ? -4.871 -9.462 1.954 1.00 94.88 99 TYR A O 1
ATOM 833 N N . THR A 1 100 ? -3.262 -8.241 1.008 1.00 93.25 100 THR A N 1
ATOM 834 C CA . THR A 1 100 ? -2.845 -9.309 0.089 1.00 93.25 100 THR A CA 1
ATOM 835 C C . THR A 1 100 ? -2.325 -10.540 0.825 1.00 93.25 100 THR A C 1
ATOM 837 O O . THR A 1 100 ? -2.556 -11.648 0.375 1.00 93.25 100 THR A O 1
ATOM 840 N N . LYS A 1 101 ? -1.667 -10.390 1.977 1.00 92.12 101 LYS A N 1
ATOM 841 C CA . LYS A 1 101 ? -1.226 -11.548 2.773 1.00 92.12 101 LYS A CA 1
ATOM 842 C C . LYS A 1 101 ? -2.371 -12.331 3.407 1.00 92.12 101 LYS A C 1
ATOM 844 O O . LYS A 1 101 ? -2.200 -13.518 3.639 1.00 92.12 101 LYS A O 1
ATOM 849 N N . LEU A 1 102 ? -3.468 -11.658 3.736 1.00 93.25 102 LEU A N 1
ATOM 850 C CA . LEU A 1 102 ? -4.627 -12.271 4.378 1.00 93.25 102 LEU A CA 1
ATOM 851 C C . LEU A 1 102 ? -5.537 -12.947 3.354 1.00 93.25 102 LEU A C 1
ATOM 853 O O . LEU A 1 102 ? -6.020 -14.037 3.616 1.00 93.25 102 LEU A O 1
ATOM 857 N N . PHE A 1 103 ? -5.742 -12.313 2.198 1.00 94.19 103 PHE A N 1
ATOM 858 C CA . PHE A 1 103 ? -6.779 -12.730 1.252 1.00 94.19 103 PHE A CA 1
ATOM 859 C C . PHE A 1 103 ? -6.258 -13.406 -0.015 1.00 94.19 103 PHE A C 1
ATOM 861 O O . PHE A 1 103 ? -7.057 -13.902 -0.800 1.00 94.19 103 PHE A O 1
ATOM 868 N N . HIS A 1 104 ? -4.948 -13.404 -0.283 1.00 90.19 104 HIS A N 1
ATOM 869 C CA . HIS A 1 104 ? -4.439 -14.099 -1.464 1.00 90.19 104 HIS A CA 1
ATOM 870 C C . HIS A 1 104 ? -4.572 -15.616 -1.304 1.00 90.19 104 HIS A C 1
ATOM 872 O O . HIS A 1 104 ? -4.192 -16.186 -0.284 1.00 90.19 104 HIS A O 1
ATOM 878 N N . GLU A 1 105 ? -5.101 -16.263 -2.338 1.00 85.62 105 GLU A N 1
ATOM 879 C CA . GLU A 1 105 ? -5.304 -17.707 -2.368 1.00 85.62 105 GLU A CA 1
ATOM 880 C C . GLU A 1 105 ? -3.959 -18.402 -2.620 1.00 85.62 105 GLU A C 1
ATOM 882 O O . GLU A 1 105 ? -3.468 -18.458 -3.748 1.00 85.62 105 GLU A O 1
ATOM 887 N N . GLY A 1 106 ? -3.351 -18.913 -1.549 1.00 85.00 106 GLY A N 1
ATOM 888 C CA . GLY A 1 106 ? -2.092 -19.655 -1.599 1.00 85.00 106 GLY A CA 1
ATOM 889 C C . GLY A 1 106 ? -0.825 -18.787 -1.517 1.00 85.00 106 GLY A C 1
ATOM 890 O O . GLY A 1 106 ? -0.874 -17.606 -1.155 1.00 85.00 106 GLY A O 1
ATOM 891 N N . PRO A 1 107 ? 0.353 -19.376 -1.802 1.00 85.81 107 PRO A N 1
ATOM 892 C CA . PRO A 1 107 ? 1.626 -18.668 -1.731 1.00 85.81 107 PRO A CA 1
ATOM 893 C C . PRO A 1 107 ? 1.680 -17.491 -2.710 1.00 85.81 107 PRO A C 1
ATOM 895 O O . PRO A 1 107 ? 1.445 -17.645 -3.908 1.00 85.81 107 PRO A O 1
ATOM 898 N N . ILE A 1 108 ? 2.044 -16.307 -2.211 1.00 87.94 108 ILE A N 1
ATOM 899 C CA . ILE A 1 108 ? 2.203 -15.117 -3.053 1.00 87.94 108 ILE A CA 1
ATOM 900 C C . ILE A 1 108 ? 3.472 -15.263 -3.899 1.00 87.94 108 ILE A C 1
ATOM 902 O O . ILE A 1 108 ? 4.580 -14.983 -3.436 1.00 87.94 108 ILE A O 1
ATOM 906 N N . ASP A 1 109 ? 3.298 -15.627 -5.165 1.00 90.00 109 ASP A N 1
ATOM 907 C CA . ASP A 1 109 ? 4.368 -15.624 -6.160 1.00 90.00 109 ASP A CA 1
ATOM 908 C C . ASP A 1 109 ? 4.602 -14.198 -6.686 1.00 90.00 109 ASP A C 1
ATOM 910 O O . ASP A 1 109 ? 4.017 -13.737 -7.676 1.00 90.00 109 ASP A O 1
ATOM 914 N N . VAL A 1 110 ? 5.458 -13.465 -5.969 1.00 88.81 110 VAL A N 1
ATOM 915 C CA . VAL A 1 110 ? 5.816 -12.083 -6.309 1.00 88.81 110 VAL A CA 1
ATOM 916 C C . VAL A 1 110 ? 6.458 -12.006 -7.694 1.00 88.81 110 VAL A C 1
ATOM 918 O O . VAL A 1 110 ? 6.170 -11.060 -8.427 1.00 88.81 110 VAL A O 1
ATOM 921 N N . ASP A 1 111 ? 7.268 -12.986 -8.091 1.00 88.56 111 ASP A N 1
ATOM 922 C CA . ASP A 1 111 ? 7.966 -12.958 -9.377 1.00 88.56 111 ASP A CA 1
ATOM 923 C C . ASP A 1 111 ? 6.995 -13.138 -10.543 1.00 88.56 111 ASP A C 1
ATOM 925 O O . ASP A 1 111 ? 7.051 -12.384 -11.519 1.00 88.56 111 ASP A O 1
ATOM 929 N N . LYS A 1 112 ? 6.024 -14.048 -10.430 1.00 90.00 112 LYS A N 1
ATOM 930 C CA . LYS A 1 112 ? 4.939 -14.185 -11.413 1.00 90.00 112 LYS A CA 1
ATOM 931 C C . LYS A 1 112 ? 4.093 -12.920 -11.508 1.00 90.00 112 LYS A C 1
ATOM 933 O O . LYS A 1 112 ? 3.756 -12.502 -12.622 1.00 90.00 112 LYS A O 1
ATOM 938 N N . ILE A 1 113 ? 3.777 -12.280 -10.378 1.00 92.00 113 ILE A N 1
ATOM 939 C CA . ILE A 1 113 ? 3.065 -10.993 -10.363 1.00 92.00 113 ILE A CA 1
ATOM 940 C C . ILE A 1 113 ? 3.894 -9.919 -11.083 1.00 92.00 113 ILE A C 1
ATOM 942 O O . ILE A 1 113 ? 3.366 -9.223 -11.952 1.00 92.00 113 ILE A O 1
ATOM 946 N N . MET A 1 114 ? 5.193 -9.802 -10.785 1.00 92.25 114 MET A N 1
ATOM 947 C CA . MET A 1 114 ? 6.073 -8.803 -11.401 1.00 92.25 114 MET A CA 1
ATOM 948 C C . MET A 1 114 ? 6.272 -9.037 -12.900 1.00 92.25 114 MET A C 1
ATOM 950 O O . MET A 1 114 ? 6.176 -8.083 -13.670 1.00 92.25 114 MET A O 1
ATOM 954 N N . ARG A 1 115 ? 6.461 -10.284 -13.351 1.00 91.50 115 ARG A N 1
ATOM 955 C CA . ARG A 1 115 ? 6.565 -10.620 -14.783 1.00 91.50 115 ARG A CA 1
ATOM 956 C C . ARG A 1 115 ? 5.303 -10.217 -15.545 1.00 91.50 115 ARG A C 1
ATOM 958 O O . ARG A 1 115 ? 5.393 -9.575 -16.592 1.00 91.50 115 ARG A O 1
ATOM 965 N N . LYS A 1 116 ? 4.121 -10.537 -15.001 1.00 92.38 116 LYS A N 1
ATOM 966 C CA . LYS A 1 116 ? 2.832 -10.119 -15.579 1.00 92.38 116 LYS A CA 1
ATOM 967 C C . LYS A 1 116 ? 2.680 -8.596 -15.593 1.00 92.38 116 LYS A C 1
ATOM 969 O O . LYS A 1 116 ? 2.223 -8.044 -16.591 1.00 92.38 116 LYS A O 1
ATOM 974 N N . LEU A 1 117 ? 3.077 -7.917 -14.516 1.00 93.31 117 LEU A N 1
ATOM 975 C CA . LEU A 1 117 ? 3.032 -6.458 -14.431 1.00 93.31 117 LEU A CA 1
ATOM 976 C C . LEU A 1 117 ? 3.936 -5.804 -15.482 1.00 93.31 117 LEU A C 1
ATOM 978 O O . LEU A 1 117 ? 3.482 -4.919 -16.200 1.00 93.31 117 LEU A O 1
ATOM 982 N N . VAL A 1 118 ? 5.187 -6.253 -15.607 1.00 92.31 118 VAL A N 1
ATOM 983 C CA . VAL A 1 118 ? 6.146 -5.739 -16.597 1.00 92.31 118 VAL A CA 1
ATOM 984 C C . VAL A 1 118 ? 5.626 -5.958 -18.016 1.00 92.31 118 VAL A C 1
ATOM 986 O O . VAL A 1 118 ? 5.642 -5.023 -18.809 1.00 92.31 118 VAL A O 1
ATOM 989 N N . ALA A 1 119 ? 5.076 -7.137 -18.320 1.00 91.06 119 ALA A N 1
ATOM 990 C CA . ALA A 1 119 ? 4.456 -7.403 -19.618 1.00 91.06 119 ALA A CA 1
ATOM 991 C C . ALA A 1 119 ? 3.250 -6.487 -19.908 1.00 91.06 119 ALA A C 1
ATOM 993 O O . ALA A 1 119 ? 3.033 -6.097 -21.051 1.00 91.06 119 ALA A O 1
ATOM 994 N N . ASN A 1 120 ? 2.462 -6.128 -18.888 1.00 90.62 120 ASN A N 1
ATOM 995 C CA . ASN A 1 120 ? 1.346 -5.189 -19.032 1.00 90.62 120 ASN A CA 1
ATOM 996 C C . ASN A 1 120 ? 1.843 -3.752 -19.261 1.00 90.62 120 ASN A C 1
ATOM 998 O O . ASN A 1 120 ? 1.344 -3.060 -20.143 1.00 90.62 120 ASN A O 1
ATOM 1002 N N . LEU A 1 121 ? 2.847 -3.314 -18.497 1.00 90.94 121 LEU A N 1
ATOM 1003 C CA . LEU A 1 121 ? 3.443 -1.982 -18.623 1.00 90.94 121 LEU A CA 1
ATOM 1004 C C . LEU A 1 121 ? 4.134 -1.779 -19.974 1.00 90.94 121 LEU A C 1
ATOM 1006 O O . LEU A 1 121 ? 4.034 -0.700 -20.552 1.00 90.94 121 LEU A O 1
ATOM 1010 N N . ASP A 1 122 ? 4.784 -2.817 -20.497 1.00 90.00 122 ASP A N 1
ATOM 1011 C CA . ASP A 1 122 ? 5.465 -2.786 -21.791 1.00 90.00 122 ASP A CA 1
ATOM 1012 C C . ASP A 1 122 ? 4.513 -2.478 -22.957 1.00 90.00 122 ASP A C 1
ATOM 1014 O O . ASP A 1 122 ? 4.890 -1.763 -23.882 1.00 90.00 122 ASP A O 1
ATOM 1018 N N . LYS A 1 123 ? 3.255 -2.932 -22.866 1.00 87.06 123 LYS A N 1
ATOM 1019 C CA . LYS A 1 123 ? 2.200 -2.664 -23.859 1.00 87.06 123 LYS A CA 1
ATOM 1020 C C . LYS A 1 123 ? 1.641 -1.239 -2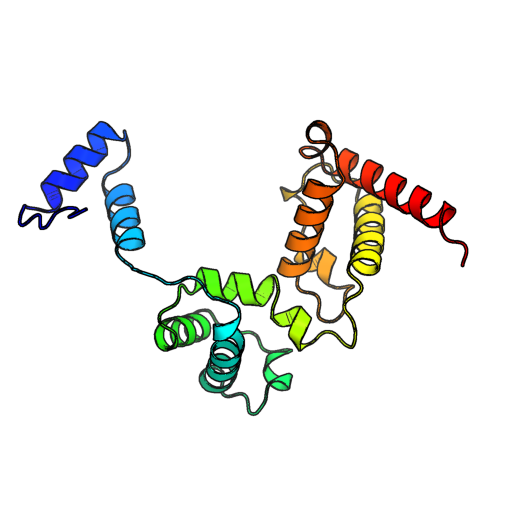3.813 1.00 87.06 123 LYS A C 1
ATOM 1022 O O . LYS A 1 123 ? 0.934 -0.846 -24.728 1.00 87.06 123 LYS A O 1
ATOM 1027 N N . ARG A 1 124 ? 1.868 -0.490 -22.729 1.00 81.56 124 ARG A N 1
ATOM 1028 C CA . ARG A 1 124 ? 1.193 0.799 -22.478 1.00 81.56 124 ARG A CA 1
ATOM 1029 C C . ARG A 1 124 ? 1.998 2.026 -22.908 1.00 81.56 124 ARG A C 1
ATOM 1031 O O . ARG A 1 124 ? 1.499 3.126 -22.711 1.00 81.56 124 ARG A O 1
ATOM 1038 N N . GLU A 1 125 ? 3.220 1.849 -23.414 1.00 72.56 125 GLU A N 1
ATOM 1039 C CA . GLU A 1 125 ? 4.093 2.909 -23.962 1.00 72.56 125 GLU A CA 1
ATOM 1040 C C . GLU A 1 125 ? 4.190 4.193 -23.110 1.00 72.56 125 GLU A C 1
ATOM 1042 O O . GLU A 1 125 ? 4.332 5.301 -23.618 1.00 72.56 125 GLU A O 1
ATOM 1047 N N . LYS A 1 126 ? 4.135 4.059 -21.778 1.00 78.75 126 LYS A N 1
ATOM 1048 C CA . LYS A 1 126 ? 4.277 5.189 -20.849 1.00 78.75 126 LYS A CA 1
ATOM 1049 C C . LYS A 1 126 ? 5.722 5.353 -20.394 1.00 78.75 126 LYS A C 1
ATOM 1051 O O . LYS A 1 126 ? 6.400 4.388 -20.044 1.00 78.75 126 LYS A O 1
ATOM 1056 N N . ASP A 1 127 ? 6.152 6.605 -20.342 1.00 76.12 127 ASP A N 1
ATOM 1057 C CA . ASP A 1 127 ? 7.479 7.049 -19.917 1.00 76.12 127 ASP A CA 1
ATOM 1058 C C . ASP A 1 127 ? 7.528 7.518 -18.453 1.00 76.12 127 ASP A C 1
ATOM 1060 O O . ASP A 1 127 ? 8.585 7.466 -17.821 1.00 76.12 127 ASP A O 1
ATOM 1064 N N . ASP A 1 128 ? 6.377 7.909 -17.897 1.00 81.81 128 ASP A N 1
ATOM 1065 C CA . ASP A 1 128 ? 6.252 8.490 -16.560 1.00 81.81 128 ASP A CA 1
ATOM 1066 C C . ASP A 1 128 ? 5.376 7.644 -15.617 1.00 81.81 128 ASP A C 1
ATOM 1068 O O . ASP A 1 128 ? 4.225 7.297 -15.901 1.00 81.81 128 ASP A O 1
ATOM 1072 N N . TYR A 1 129 ? 5.920 7.393 -14.427 1.00 81.31 129 TYR A N 1
ATOM 1073 C CA . TYR A 1 129 ? 5.263 6.761 -13.286 1.00 81.31 129 TYR A CA 1
ATOM 1074 C C . TYR A 1 129 ? 3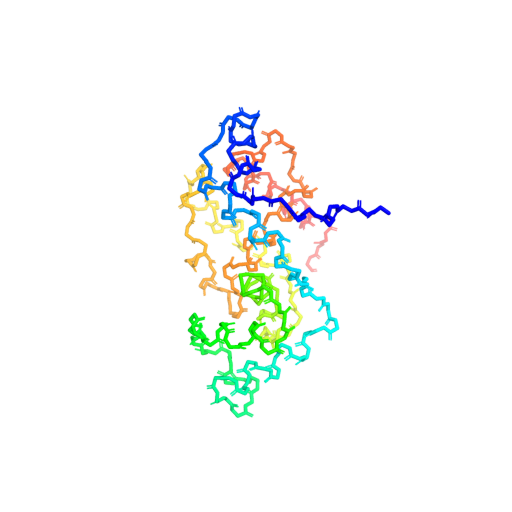.985 7.474 -12.838 1.00 81.31 129 TYR A C 1
ATOM 1076 O O . TYR A 1 129 ? 3.048 6.818 -12.384 1.00 81.31 129 TYR A O 1
ATOM 1084 N N . ARG A 1 130 ? 3.936 8.808 -12.936 1.00 81.56 130 ARG A N 1
ATOM 1085 C CA . ARG A 1 130 ? 2.786 9.621 -12.502 1.00 81.56 130 ARG A CA 1
ATOM 1086 C C . ARG A 1 130 ? 1.565 9.412 -13.389 1.00 81.56 130 ARG A C 1
ATOM 1088 O O . ARG A 1 130 ? 0.442 9.584 -12.932 1.00 81.56 130 ARG A O 1
ATOM 1095 N N . LYS A 1 131 ? 1.784 8.990 -14.636 1.00 85.12 131 LYS A N 1
ATOM 1096 C CA . LYS A 1 131 ? 0.723 8.685 -15.602 1.00 85.12 131 LYS A CA 1
ATOM 1097 C C . LYS A 1 131 ? 0.145 7.277 -15.407 1.00 85.12 131 LYS A C 1
ATOM 1099 O O . LYS A 1 131 ? -0.761 6.883 -16.148 1.00 85.12 131 LYS A O 1
ATOM 1104 N N . LEU A 1 132 ? 0.669 6.483 -14.468 1.00 88.00 132 LEU A N 1
ATOM 1105 C CA . LEU A 1 132 ? 0.178 5.134 -14.197 1.00 88.00 132 LEU A CA 1
ATOM 1106 C C . LEU A 1 132 ? -1.003 5.151 -13.230 1.00 88.00 132 LEU A C 1
ATOM 1108 O O . LEU A 1 132 ? -0.897 5.598 -12.090 1.00 88.00 132 LEU A O 1
ATOM 1112 N N . ASN A 1 133 ? -2.110 4.553 -13.664 1.00 90.50 133 ASN A N 1
ATOM 1113 C CA . ASN A 1 133 ? -3.207 4.217 -12.774 1.00 90.50 133 ASN A CA 1
ATOM 1114 C C . ASN A 1 133 ? -2.942 2.833 -12.157 1.00 90.50 133 ASN A C 1
ATOM 1116 O O . ASN A 1 133 ? -3.214 1.800 -12.768 1.00 90.50 133 ASN A O 1
ATOM 1120 N N . TRP A 1 134 ? -2.381 2.818 -10.947 1.00 91.62 134 TRP A N 1
ATOM 1121 C CA . TRP A 1 134 ? -2.059 1.582 -10.225 1.00 91.62 134 TRP A CA 1
ATOM 1122 C C . TRP A 1 134 ? -3.293 0.757 -9.856 1.00 91.62 134 TRP A C 1
ATOM 1124 O O . TRP A 1 134 ? -3.182 -0.460 -9.732 1.00 91.62 134 TRP A O 1
ATOM 1134 N N . THR A 1 135 ? -4.457 1.393 -9.712 1.00 91.62 135 THR A N 1
ATOM 1135 C CA . THR A 1 135 ? -5.728 0.698 -9.480 1.00 91.62 135 THR A CA 1
ATOM 1136 C C . THR A 1 135 ? -6.104 -0.144 -10.694 1.00 91.62 135 THR A C 1
ATOM 1138 O O . THR A 1 135 ? -6.371 -1.331 -10.545 1.00 91.62 135 THR A O 1
ATOM 1141 N N . GLU A 1 136 ? -6.016 0.419 -11.904 1.00 92.00 136 GLU A N 1
ATOM 1142 C CA . GLU A 1 136 ? -6.249 -0.328 -13.152 1.00 92.00 136 GLU A CA 1
ATOM 1143 C C . GLU A 1 136 ? -5.230 -1.451 -13.362 1.00 92.00 136 GLU A C 1
ATOM 1145 O O . GLU A 1 136 ? -5.581 -2.537 -13.815 1.00 92.00 136 GLU A O 1
ATOM 1150 N N . LEU A 1 137 ? -3.963 -1.210 -13.012 1.00 92.00 137 LEU A N 1
ATOM 1151 C CA . LEU A 1 137 ? -2.916 -2.228 -13.116 1.00 92.00 137 LEU A CA 1
ATOM 1152 C C . LEU A 1 137 ? -3.115 -3.386 -12.134 1.00 92.00 137 LEU A C 1
ATOM 1154 O O . LEU A 1 137 ? -2.635 -4.480 -12.409 1.00 92.00 137 LEU A O 1
ATOM 1158 N N . ALA A 1 138 ? -3.799 -3.159 -11.011 1.00 92.56 138 ALA A N 1
ATOM 1159 C CA . ALA A 1 138 ? -4.057 -4.178 -10.001 1.00 92.56 138 ALA A CA 1
ATOM 1160 C C . ALA A 1 138 ? -5.258 -5.077 -10.329 1.00 92.56 138 ALA A C 1
ATOM 1162 O O . ALA A 1 138 ? -5.253 -6.231 -9.918 1.00 92.56 138 ALA A O 1
ATOM 1163 N N . LYS A 1 139 ? -6.241 -4.602 -11.111 1.00 91.81 139 LYS A N 1
ATOM 1164 C CA . LYS A 1 139 ? -7.460 -5.365 -11.461 1.00 91.81 139 LYS A CA 1
ATOM 1165 C C . LYS A 1 139 ? -7.219 -6.810 -11.936 1.00 91.81 139 LYS A C 1
ATOM 1167 O O . LYS A 1 139 ? -7.971 -7.682 -11.515 1.00 91.81 139 LYS A O 1
ATOM 1172 N N . PRO A 1 140 ? -6.197 -7.117 -12.765 1.00 91.06 140 PRO A N 1
ATOM 1173 C CA . PRO A 1 140 ? -5.956 -8.488 -13.228 1.00 91.06 140 PRO A CA 1
ATOM 1174 C C . PRO A 1 140 ? -5.418 -9.441 -12.148 1.00 91.06 140 PRO A C 1
ATOM 1176 O O . PRO A 1 140 ? -5.230 -10.627 -12.418 1.00 91.06 140 PRO A O 1
ATOM 1179 N N . PHE A 1 141 ? -5.088 -8.934 -10.960 1.00 90.56 141 PHE A N 1
ATOM 1180 C CA . PHE A 1 141 ? -4.449 -9.685 -9.889 1.00 90.56 141 PHE A CA 1
ATOM 1181 C C . PHE A 1 141 ? -5.420 -9.859 -8.716 1.00 90.56 141 PHE A C 1
ATOM 1183 O O . PHE A 1 141 ? -5.635 -8.943 -7.921 1.00 90.56 141 PHE A O 1
ATOM 1190 N N . LYS A 1 142 ? -5.992 -11.061 -8.591 1.00 90.00 142 LYS A N 1
ATOM 1191 C CA . LYS A 1 142 ? -6.948 -11.397 -7.527 1.00 90.00 142 LYS A CA 1
ATOM 1192 C C . LYS A 1 142 ? -6.330 -11.159 -6.139 1.00 90.00 142 LYS A C 1
ATOM 1194 O O . LYS A 1 142 ? -5.237 -11.650 -5.848 1.00 90.00 142 LYS A O 1
ATOM 1199 N N . TYR A 1 143 ? -7.024 -10.375 -5.312 1.00 91.19 143 TYR A N 1
ATOM 1200 C CA . TYR A 1 143 ? -6.629 -9.995 -3.944 1.00 91.19 143 TYR A CA 1
ATOM 1201 C C . TYR A 1 143 ? -5.275 -9.276 -3.814 1.00 91.19 143 TYR A C 1
ATOM 1203 O O . TYR A 1 143 ? -4.700 -9.153 -2.728 1.00 91.19 143 TYR A O 1
ATOM 1211 N N . VAL A 1 144 ? -4.768 -8.724 -4.916 1.00 92.81 144 VAL A N 1
ATOM 1212 C CA . VAL A 1 144 ? -3.587 -7.865 -4.910 1.00 92.81 144 VAL A CA 1
ATOM 1213 C C . VAL A 1 144 ? -4.035 -6.418 -4.988 1.00 92.81 144 VAL A C 1
ATOM 1215 O O . VAL A 1 144 ? -4.650 -5.972 -5.951 1.00 92.81 144 VAL A O 1
ATOM 1218 N N . THR A 1 145 ? -3.687 -5.645 -3.970 1.00 93.94 145 THR A N 1
ATOM 1219 C CA . THR A 1 145 ? -3.987 -4.217 -3.954 1.00 93.94 145 THR A CA 1
ATOM 1220 C C . THR A 1 145 ? -3.009 -3.437 -4.834 1.00 93.94 145 THR A C 1
ATOM 1222 O O . THR A 1 145 ? -1.832 -3.780 -4.983 1.00 93.94 145 THR A O 1
ATOM 1225 N N . HIS A 1 146 ? -3.454 -2.281 -5.324 1.00 94.00 146 HIS A N 1
ATOM 1226 C CA . HIS A 1 146 ? -2.586 -1.324 -6.014 1.00 94.00 146 HIS A CA 1
ATOM 1227 C C . HIS A 1 146 ? -1.393 -0.878 -5.148 1.00 94.00 146 HIS A C 1
ATOM 1229 O O . HIS A 1 146 ? -0.288 -0.683 -5.652 1.00 94.00 146 HIS A O 1
ATOM 1235 N N . GLY A 1 147 ? -1.596 -0.750 -3.831 1.00 93.94 147 GLY A N 1
ATOM 1236 C CA . GLY A 1 147 ? -0.548 -0.382 -2.882 1.00 93.94 147 GLY A CA 1
ATOM 1237 C C . GLY A 1 147 ? 0.534 -1.455 -2.755 1.00 93.94 147 GLY A C 1
ATOM 1238 O O . GLY A 1 147 ? 1.722 -1.123 -2.710 1.00 93.94 147 GLY A O 1
ATOM 1239 N N . PHE A 1 148 ? 0.141 -2.732 -2.734 1.00 94.81 148 PHE A N 1
ATOM 1240 C CA . PHE A 1 148 ? 1.069 -3.859 -2.733 1.00 94.81 148 PHE A CA 1
ATOM 1241 C C . PHE A 1 148 ? 1.844 -3.905 -4.048 1.00 94.81 148 PHE A C 1
ATOM 1243 O O . PHE A 1 148 ? 3.074 -3.948 -4.035 1.00 94.81 148 PHE A O 1
ATOM 1250 N N . LEU A 1 149 ? 1.132 -3.805 -5.173 1.00 94.62 149 LEU A N 1
ATOM 1251 C CA . LEU A 1 149 ? 1.711 -3.849 -6.512 1.00 94.62 149 LEU A CA 1
ATOM 1252 C C . LEU A 1 149 ? 2.755 -2.744 -6.719 1.00 94.62 149 LEU A C 1
ATOM 1254 O O . LEU A 1 149 ? 3.886 -3.025 -7.114 1.00 94.62 149 LEU A O 1
ATOM 1258 N N . TYR A 1 150 ? 2.415 -1.502 -6.359 1.00 93.69 150 TYR A N 1
ATOM 1259 C CA . TYR A 1 150 ? 3.342 -0.372 -6.404 1.00 93.69 150 TYR A CA 1
ATOM 1260 C C . TYR A 1 150 ? 4.565 -0.593 -5.507 1.00 93.69 150 TYR A C 1
ATOM 1262 O O . TYR A 1 150 ? 5.702 -0.345 -5.918 1.00 93.69 150 TYR A O 1
ATOM 1270 N N . ARG A 1 151 ? 4.355 -1.076 -4.274 1.00 93.62 151 ARG A N 1
ATOM 1271 C CA . ARG A 1 151 ? 5.451 -1.351 -3.336 1.00 93.62 151 ARG A CA 1
ATOM 1272 C C . ARG A 1 151 ? 6.400 -2.412 -3.887 1.00 93.62 151 ARG A C 1
ATOM 1274 O O . ARG A 1 151 ? 7.613 -2.224 -3.785 1.00 93.62 151 ARG A O 1
ATOM 1281 N N . MET A 1 152 ? 5.867 -3.507 -4.428 1.00 93.56 152 MET A N 1
ATOM 1282 C CA . MET A 1 152 ? 6.671 -4.585 -5.004 1.00 93.56 152 MET A CA 1
ATOM 1283 C C . MET A 1 152 ? 7.431 -4.091 -6.226 1.00 93.56 152 MET A C 1
ATOM 1285 O O . MET A 1 152 ? 8.650 -4.221 -6.250 1.00 93.56 152 MET A O 1
ATOM 1289 N N . PHE A 1 153 ? 6.763 -3.400 -7.153 1.00 92.38 153 PHE A N 1
ATOM 1290 C CA . PHE A 1 153 ? 7.422 -2.832 -8.326 1.00 92.38 153 PHE A CA 1
ATOM 1291 C C . PHE A 1 153 ? 8.575 -1.902 -7.942 1.00 92.38 153 PHE A C 1
ATOM 1293 O O . PHE A 1 153 ? 9.691 -2.057 -8.429 1.00 92.38 153 PHE A O 1
ATOM 1300 N N . LYS A 1 154 ? 8.346 -0.977 -7.002 1.00 91.38 154 LYS A N 1
ATOM 1301 C CA . LYS A 1 154 ? 9.388 -0.061 -6.524 1.00 91.38 154 LYS A CA 1
ATOM 1302 C C . LYS A 1 154 ? 10.554 -0.801 -5.864 1.00 91.38 154 LYS A C 1
ATOM 1304 O O . LYS A 1 154 ? 11.704 -0.418 -6.066 1.00 91.38 154 LYS A O 1
ATOM 1309 N N . LYS A 1 155 ? 10.279 -1.848 -5.078 1.00 90.94 155 LYS A N 1
ATOM 1310 C CA . LYS A 1 155 ? 11.318 -2.676 -4.447 1.00 90.94 155 LYS A CA 1
ATOM 1311 C C . LYS A 1 155 ? 12.148 -3.415 -5.501 1.00 90.94 155 LYS A C 1
ATOM 1313 O O . LYS A 1 155 ? 13.371 -3.374 -5.422 1.00 90.94 155 LYS A O 1
ATOM 1318 N N . THR A 1 156 ? 11.499 -4.033 -6.484 1.00 89.75 156 THR A N 1
ATOM 1319 C CA . THR A 1 156 ? 12.151 -4.731 -7.601 1.00 89.75 156 THR A CA 1
ATOM 1320 C C . THR A 1 156 ? 13.001 -3.770 -8.425 1.00 89.75 156 THR A C 1
ATOM 1322 O O . THR A 1 156 ? 14.177 -4.039 -8.650 1.00 89.75 156 THR A O 1
ATOM 1325 N N . ASN A 1 157 ? 12.453 -2.604 -8.776 1.00 89.75 157 ASN A N 1
ATOM 1326 C CA . ASN A 1 157 ? 13.171 -1.553 -9.493 1.00 89.75 157 ASN A CA 1
ATOM 1327 C C . ASN A 1 157 ? 14.432 -1.111 -8.731 1.00 89.75 157 ASN A C 1
ATOM 1329 O O . ASN A 1 157 ? 15.518 -1.061 -9.291 1.00 89.75 157 ASN A O 1
ATOM 1333 N N . ASN A 1 158 ? 14.315 -0.875 -7.422 1.00 90.00 158 ASN A N 1
ATOM 1334 C CA . ASN A 1 158 ? 15.451 -0.476 -6.592 1.00 90.00 158 ASN A CA 1
ATOM 1335 C C . ASN A 1 158 ? 16.519 -1.569 -6.417 1.00 90.00 158 ASN A C 1
ATOM 1337 O O . ASN A 1 158 ? 17.658 -1.236 -6.093 1.00 90.00 158 ASN A O 1
ATOM 1341 N N . ARG A 1 159 ? 16.152 -2.846 -6.572 1.00 89.62 159 ARG A N 1
ATOM 1342 C CA . ARG A 1 159 ? 17.070 -3.985 -6.436 1.00 89.62 159 ARG A CA 1
ATOM 1343 C C . ARG A 1 159 ? 17.797 -4.296 -7.742 1.00 89.62 159 ARG A C 1
ATOM 1345 O O . ARG A 1 159 ? 18.981 -4.584 -7.701 1.00 89.62 159 ARG A O 1
ATOM 1352 N N . ILE A 1 160 ? 17.071 -4.288 -8.857 1.00 90.56 160 ILE A N 1
ATOM 1353 C CA . ILE A 1 160 ? 17.535 -4.853 -10.131 1.00 90.56 160 ILE A CA 1
ATOM 1354 C C . ILE A 1 160 ? 17.960 -3.757 -11.108 1.00 9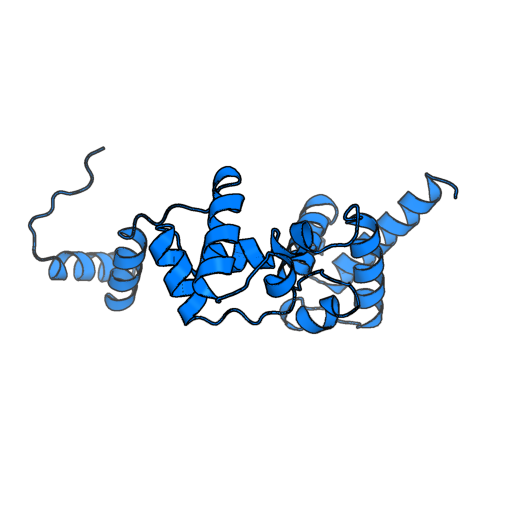0.56 160 ILE A C 1
ATOM 1356 O O . ILE A 1 160 ? 18.972 -3.891 -11.778 1.00 90.56 160 ILE A O 1
ATOM 1360 N N . VAL A 1 161 ? 17.201 -2.662 -11.194 1.00 91.06 161 VAL A N 1
ATOM 1361 C CA . VAL A 1 161 ? 17.411 -1.657 -12.241 1.00 91.06 161 VAL A CA 1
ATOM 1362 C C . VAL A 1 161 ? 18.535 -0.697 -11.832 1.00 91.06 161 VAL A C 1
ATOM 1364 O O . VAL A 1 161 ? 18.484 -0.162 -10.717 1.00 91.06 161 VAL A O 1
ATOM 1367 N N . PRO A 1 162 ? 19.520 -0.422 -12.704 1.00 92.69 162 PRO A N 1
ATOM 1368 C CA . PRO A 1 162 ? 20.551 0.590 -12.472 1.00 92.69 162 PRO A CA 1
ATOM 1369 C C . PRO A 1 162 ? 19.975 1.987 -12.214 1.00 92.69 162 PRO A C 1
ATOM 1371 O O . PRO A 1 162 ? 18.926 2.346 -12.755 1.00 92.69 162 PRO A O 1
ATOM 1374 N N . LEU A 1 163 ? 20.632 2.777 -11.359 1.00 91.81 163 LEU A N 1
ATOM 1375 C CA . LEU A 1 163 ? 20.110 4.048 -10.838 1.00 91.81 163 LEU A CA 1
ATOM 1376 C C . LEU A 1 163 ? 19.749 5.043 -11.954 1.00 91.81 163 LEU A C 1
ATOM 1378 O O . LEU A 1 163 ? 18.703 5.688 -11.893 1.00 91.81 163 LEU A O 1
ATOM 1382 N N . GLU A 1 164 ? 20.579 5.106 -12.987 1.00 92.31 164 GLU A N 1
ATOM 1383 C CA . GLU A 1 164 ? 20.468 5.955 -14.170 1.00 92.31 164 GLU A CA 1
ATOM 1384 C C . GLU A 1 164 ? 19.232 5.654 -15.030 1.00 92.31 164 GLU A C 1
ATOM 1386 O O . GLU A 1 164 ? 18.736 6.531 -15.739 1.00 92.31 164 GLU A O 1
ATOM 1391 N N . LEU A 1 165 ? 18.682 4.439 -14.938 1.00 90.69 165 LEU A N 1
ATOM 1392 C CA . LEU A 1 165 ? 17.475 4.050 -15.668 1.00 90.69 165 LEU A CA 1
ATOM 1393 C C . LEU A 1 165 ? 16.198 4.294 -14.853 1.00 90.69 165 LEU A C 1
ATOM 1395 O O . LEU A 1 165 ? 15.125 4.420 -15.445 1.00 90.69 165 LEU A O 1
ATOM 1399 N N . ARG A 1 166 ? 16.293 4.402 -13.515 1.00 89.31 166 ARG A N 1
ATOM 1400 C CA . ARG A 1 166 ? 15.137 4.400 -12.589 1.00 89.31 166 ARG A CA 1
ATOM 1401 C C . ARG A 1 166 ? 14.155 5.550 -12.789 1.00 89.31 166 ARG A C 1
ATOM 1403 O O . ARG A 1 166 ? 12.985 5.408 -12.434 1.00 89.31 166 ARG A O 1
ATOM 1410 N N . SER A 1 167 ? 14.619 6.680 -13.316 1.00 86.50 167 SER A N 1
ATOM 1411 C CA . SER A 1 167 ? 13.802 7.879 -13.540 1.00 86.50 167 SER A CA 1
ATOM 1412 C C . SER A 1 167 ? 12.839 7.737 -14.720 1.00 86.50 167 SER A C 1
ATOM 1414 O O . SER A 1 167 ? 11.788 8.372 -14.718 1.00 86.50 167 SER A O 1
ATOM 1416 N N . ASN A 1 168 ? 13.158 6.884 -15.698 1.00 89.94 168 ASN A N 1
ATOM 1417 C CA . ASN A 1 168 ? 12.356 6.686 -16.898 1.00 89.94 168 ASN A CA 1
ATOM 1418 C C . ASN A 1 168 ? 11.667 5.317 -16.853 1.00 89.94 168 ASN A C 1
ATOM 1420 O O . ASN A 1 168 ? 12.323 4.273 -16.892 1.00 89.94 168 ASN A O 1
ATOM 1424 N N . LEU A 1 169 ? 10.333 5.317 -16.794 1.00 89.88 169 LEU A N 1
ATOM 1425 C CA . LEU A 1 169 ? 9.544 4.092 -16.659 1.00 89.88 169 LEU A CA 1
ATOM 1426 C C . LEU A 1 169 ? 9.797 3.121 -17.817 1.00 89.88 169 LEU A C 1
ATOM 1428 O O . LEU A 1 169 ? 9.944 1.922 -17.586 1.00 89.88 169 LEU A O 1
ATOM 1432 N N . ARG A 1 170 ? 9.888 3.627 -19.051 1.00 90.75 170 ARG A N 1
ATOM 1433 C CA . ARG A 1 170 ? 10.106 2.797 -20.240 1.00 90.75 170 ARG A CA 1
ATOM 1434 C C . ARG A 1 170 ? 11.450 2.079 -20.166 1.00 90.75 170 ARG A C 1
ATOM 1436 O O . ARG A 1 170 ? 11.490 0.865 -20.348 1.00 90.75 170 ARG A O 1
ATOM 1443 N N . LYS A 1 171 ? 12.526 2.795 -19.826 1.00 91.69 171 LYS A N 1
ATOM 1444 C CA . LYS A 1 171 ? 13.863 2.204 -19.638 1.00 91.69 171 LYS A CA 1
ATOM 1445 C C . LYS A 1 171 ? 13.861 1.147 -18.531 1.00 91.69 171 LYS A C 1
ATOM 1447 O O . LYS A 1 171 ? 14.415 0.068 -18.725 1.00 91.69 171 LYS A O 1
ATOM 1452 N N . CYS A 1 172 ? 13.177 1.412 -17.414 1.00 91.25 172 CYS A N 1
ATOM 1453 C CA . CYS A 1 172 ? 13.021 0.438 -16.328 1.00 91.25 172 CYS A CA 1
ATOM 1454 C C . CYS A 1 172 ? 12.327 -0.842 -16.800 1.00 91.25 172 CYS A C 1
ATOM 1456 O O . CYS A 1 172 ? 12.800 -1.943 -16.539 1.00 91.25 172 CYS A O 1
ATOM 1458 N N . VAL A 1 173 ? 11.196 -0.697 -17.495 1.00 92.25 173 VAL A N 1
ATOM 1459 C CA . VAL A 1 173 ? 10.388 -1.822 -17.981 1.00 92.25 173 VAL A CA 1
ATOM 1460 C C . VAL A 1 173 ? 11.172 -2.662 -18.987 1.00 92.25 173 VAL A C 1
ATOM 1462 O O . VAL A 1 173 ? 11.151 -3.885 -18.882 1.00 92.25 173 VAL A O 1
ATOM 1465 N N . LEU A 1 174 ? 11.907 -2.031 -19.908 1.00 92.38 174 LEU A N 1
ATOM 1466 C CA . LEU A 1 174 ? 12.760 -2.736 -20.869 1.00 92.38 174 LEU A CA 1
ATOM 1467 C C . LEU A 1 174 ? 13.878 -3.520 -20.173 1.00 92.38 174 LEU A C 1
ATOM 1469 O O . LEU A 1 174 ? 14.075 -4.695 -20.482 1.00 92.38 174 LEU A O 1
ATOM 1473 N N . HIS A 1 175 ? 14.553 -2.910 -19.196 1.00 93.50 175 HIS A N 1
ATOM 1474 C CA . HIS A 1 175 ? 15.596 -3.583 -18.423 1.00 93.50 175 HIS A CA 1
ATOM 1475 C C . HIS A 1 175 ? 15.033 -4.782 -17.644 1.00 93.50 175 HIS A C 1
ATOM 1477 O O . HIS A 1 175 ? 15.537 -5.894 -17.765 1.00 93.50 175 HIS A O 1
ATOM 1483 N N . LEU A 1 176 ? 13.929 -4.596 -16.911 1.00 91.94 176 LEU A N 1
ATOM 1484 C CA . LEU A 1 176 ? 13.273 -5.683 -16.176 1.00 91.94 176 LEU A CA 1
ATOM 1485 C C . LEU A 1 176 ? 12.803 -6.808 -17.106 1.00 91.94 176 LEU A C 1
ATOM 1487 O O . LEU A 1 176 ? 12.929 -7.983 -16.770 1.00 91.94 176 LEU A O 1
ATOM 1491 N N . LYS A 1 177 ? 12.276 -6.470 -18.288 1.00 91.75 177 LYS A N 1
ATOM 1492 C CA . LYS A 1 177 ? 11.869 -7.452 -19.300 1.00 91.75 177 LYS A CA 1
ATOM 1493 C C . LYS A 1 177 ? 13.056 -8.289 -19.780 1.00 91.75 177 LYS A C 1
ATOM 1495 O O . LYS A 1 177 ? 12.881 -9.488 -19.990 1.00 91.75 177 LYS A O 1
ATOM 1500 N N . GLN A 1 178 ? 14.229 -7.679 -19.944 1.00 91.56 178 GLN A N 1
ATOM 1501 C CA . GLN A 1 178 ? 15.446 -8.378 -20.349 1.00 91.56 178 GLN A CA 1
ATOM 1502 C C . GLN A 1 178 ? 15.935 -9.337 -19.258 1.00 91.56 178 GLN A C 1
ATOM 1504 O O . GLN A 1 178 ? 16.074 -10.526 -19.532 1.00 91.56 178 GLN A O 1
ATOM 1509 N N . VAL A 1 179 ? 16.051 -8.865 -18.012 1.00 90.00 179 VAL A N 1
ATOM 1510 C CA . VAL A 1 179 ? 16.420 -9.702 -16.853 1.00 90.00 179 VAL A CA 1
ATOM 1511 C C . VAL A 1 179 ? 15.492 -10.913 -16.736 1.00 90.00 179 VAL A C 1
ATOM 1513 O O . VAL A 1 179 ? 15.934 -12.055 -16.651 1.00 90.00 179 VAL A O 1
ATOM 1516 N N . TYR A 1 180 ? 14.179 -10.697 -16.846 1.00 88.31 180 TYR A N 1
ATOM 1517 C CA . TYR A 1 180 ? 13.208 -11.786 -16.780 1.00 88.31 180 TYR A CA 1
ATOM 1518 C C . TYR A 1 180 ? 13.281 -12.767 -17.960 1.00 88.31 180 TYR A C 1
ATOM 1520 O O . TYR A 1 180 ? 12.895 -13.929 -17.796 1.00 88.31 180 TYR A O 1
ATOM 1528 N N . LYS A 1 181 ? 13.745 -12.341 -19.140 1.00 85.31 181 LYS A N 1
ATOM 1529 C CA . LYS A 1 181 ? 14.012 -13.252 -20.264 1.00 85.31 181 LYS A CA 1
ATOM 1530 C C . LYS A 1 181 ? 15.267 -14.088 -20.027 1.00 85.31 181 LYS A C 1
ATOM 1532 O O . LYS A 1 181 ? 15.263 -15.261 -20.381 1.00 85.31 181 LYS A O 1
ATOM 1537 N N . GLU A 1 182 ? 16.308 -13.499 -19.454 1.00 81.44 182 GLU A N 1
ATOM 1538 C CA . GLU A 1 182 ? 17.583 -14.170 -19.181 1.00 81.44 182 GLU A CA 1
ATOM 1539 C C . GLU A 1 182 ? 17.444 -15.213 -18.068 1.00 81.44 182 GLU A C 1
ATOM 1541 O O . GLU A 1 182 ? 17.876 -16.346 -18.244 1.00 81.44 182 GLU A O 1
ATOM 1546 N N . GLU A 1 183 ? 16.717 -14.905 -16.992 1.00 72.38 183 GLU A N 1
ATOM 1547 C CA . GLU A 1 183 ? 16.434 -15.869 -15.915 1.00 72.38 183 GLU A CA 1
ATOM 1548 C C . GLU A 1 183 ? 15.663 -17.108 -16.406 1.00 72.38 183 GLU A C 1
ATOM 1550 O O . GLU A 1 183 ? 15.905 -18.217 -15.938 1.00 72.38 183 GLU A O 1
ATOM 1555 N N . ARG A 1 184 ? 14.774 -16.952 -17.400 1.00 59.19 184 ARG A N 1
ATOM 1556 C CA . ARG A 1 184 ? 14.069 -18.084 -18.035 1.00 59.19 184 ARG A CA 1
ATOM 1557 C C . ARG A 1 184 ? 14.981 -18.993 -18.858 1.00 59.19 184 ARG A C 1
ATOM 1559 O O . ARG A 1 184 ? 14.571 -20.100 -19.173 1.00 59.19 184 ARG A O 1
ATOM 1566 N N . LYS A 1 185 ? 16.172 -18.534 -19.251 1.00 50.31 185 LYS A N 1
ATOM 1567 C CA . LYS A 1 185 ? 17.151 -19.372 -19.960 1.00 50.31 185 LYS A CA 1
ATOM 1568 C C . LYS A 1 185 ? 17.999 -20.214 -19.002 1.00 50.31 185 LYS A C 1
ATOM 1570 O O . LYS A 1 185 ? 18.618 -21.167 -19.451 1.00 50.31 185 LYS A O 1
ATOM 1575 N N . ILE A 1 186 ? 18.033 -19.862 -17.714 1.00 44.78 186 ILE A N 1
ATOM 1576 C CA . ILE A 1 186 ? 18.886 -20.504 -16.699 1.00 44.78 186 ILE A CA 1
ATOM 1577 C C . ILE A 1 186 ? 18.139 -21.633 -15.961 1.00 44.78 186 ILE A C 1
ATOM 1579 O O . ILE A 1 186 ? 18.772 -22.543 -15.437 1.00 44.78 186 ILE A O 1
ATOM 1583 N N . MET A 1 187 ? 16.803 -21.636 -15.975 1.00 32.50 187 MET A N 1
ATOM 1584 C CA . MET A 1 187 ? 15.982 -22.758 -15.506 1.00 32.50 187 MET A CA 1
ATOM 1585 C C . MET A 1 187 ? 15.073 -23.246 -16.645 1.00 32.50 187 MET A C 1
ATOM 1587 O O . MET A 1 187 ? 14.170 -22.498 -17.036 1.00 32.50 187 MET A O 1
ATOM 1591 N N . PRO A 1 188 ? 15.310 -24.451 -17.203 1.00 29.12 188 PRO A N 1
ATOM 1592 C CA . PRO A 1 188 ? 14.388 -25.060 -18.154 1.00 29.12 188 PRO A CA 1
ATOM 1593 C C . PRO A 1 188 ? 13.063 -25.433 -17.455 1.00 29.12 188 PRO A C 1
ATOM 1595 O O . PRO A 1 188 ? 13.030 -25.484 -16.223 1.00 29.12 188 PRO A O 1
ATOM 1598 N N . PRO A 1 189 ? 11.971 -25.596 -18.229 1.00 39.09 189 PRO A N 1
ATOM 1599 C CA . PRO A 1 189 ? 10.622 -25.841 -17.713 1.00 39.09 189 PRO A CA 1
ATOM 1600 C C . PRO A 1 189 ? 10.500 -27.090 -16.837 1.00 39.09 189 PRO A C 1
ATOM 1602 O O . PRO A 1 189 ? 11.238 -28.068 -17.089 1.00 39.09 189 PRO A O 1
#

Organism: NCBI:txid1629725